Protein AF-A0A535E8I9-F1 (afdb_monomer)

Foldseek 3Di:
DPDPPDAVVQVVLVVVLVVQCQVCVLVVNLVSNVQQADPQAWEAQAQDIDTRHDSVSSSPPDPVVCCCPVVLFNHKAFPDWDWPDDDNFKTKIKTWIFTAHPVRDTFKIKIKIWIWGQDPNDIHGRYMYMYIDTPPDPAPPQVVVVVQQVVLVVQLQQCVLDPDLVSNQVAADPQAWEAEAPDIDTRRDSVCPPPPPDPVPPPQNQKHKDWADWDWRDTHNFKTKIWIWIWIAGNVGHTFDIWIKIWMWGHDPNDIHTRYIYTYPDDGDPDDDD

pLDDT: mean 87.93, std 16.26, range [26.16, 98.75]

Sequence (274 aa):
MTAWHGHEDAVSEAERLVRSRYAAWNRADSRGLRAALHLPHISLPGARLSIRESEPELLRSPDFRALASVEGWHRSGLDRLDVLQASPDKVHCVVAFGRHAADGKRYADGEAVYLVTLRDGRWGIQLNSVTLRPIGVGGPDDSHAVETASYVLRRWVGARDGDDPAAERRLVHFPFVELDGARLLVRRSGTALRRDASARAVACLGCRSALGPVRVRERSAHKVTLETEIARYAPGGALISCDPALVIVTHLQGRWGVQVYSSFLTSSFENGQR

Solvent-accessible surface area (backbone atoms only — not comparable to full-atom values): 14906 Å² total; per-residue (Å²): 134,85,77,83,80,89,34,66,68,41,51,52,51,42,53,51,35,54,53,45,32,47,56,16,56,54,65,70,32,57,66,49,34,54,67,28,40,35,77,57,26,38,39,24,72,54,52,64,75,44,79,24,74,44,69,78,56,43,63,66,54,78,54,63,66,57,39,30,74,73,72,41,49,55,40,63,46,82,74,42,78,45,78,79,47,72,40,92,36,31,32,38,33,42,34,37,31,36,36,18,30,83,89,63,51,73,48,28,43,33,32,32,40,37,36,25,25,45,51,98,94,40,72,20,38,36,33,40,37,38,42,76,44,56,62,95,50,86,73,72,81,32,64,66,36,51,54,50,40,54,50,50,50,56,53,36,54,54,24,69,45,45,99,37,71,68,58,32,53,68,35,42,36,73,64,28,36,38,27,59,41,52,47,78,43,79,35,74,53,76,91,53,74,84,76,70,78,49,97,75,69,62,84,60,80,62,27,45,72,45,76,50,77,77,43,82,71,38,75,40,71,35,30,31,33,37,35,32,36,43,33,33,24,41,70,88,67,50,80,62,50,72,29,54,33,41,38,33,27,25,45,56,96,94,40,71,18,42,29,36,42,35,36,55,70,72,70,68,77,82,68,90,78,133

Radius of gyration: 19.03 Å; Cα contacts (8 Å, |Δi|>4): 553; chains: 1; bounding box: 47×42×55 Å

Secondary structure (DSSP, 8-state):
-----S-HHHHHHHHHHHHHHHHHHHTT-HHHHHHHEEEEEEEESSSS-EEE-SHHHHTT-S-HHHHHHHH---EEEEEEEEEEEE-SSEEEEEEEEEEE-TTS-EEEEEEEEEEEEEETTEEEEEEEEEEEEETTS-----HHHHHHHHHHHHHHHHHHHTT-HHHHHHTEEEEEEEEETTEEEEE-SGGGTTS-S-TTS---TT-EEEE---EEEEEETTEEEEEEEEEEE-TTS-EEEEEEEEEEEEEETTEEEEEEEEE----S------

Mean predicted aligned error: 6.11 Å

Structure (mmCIF, N/CA/C/O backbone):
data_AF-A0A535E8I9-F1
#
_entry.id   AF-A0A535E8I9-F1
#
loop_
_atom_site.group_PDB
_atom_site.id
_atom_site.type_symbol
_atom_site.label_atom_id
_atom_site.label_alt_id
_atom_site.label_comp_id
_atom_site.label_asym_id
_atom_site.label_entity_id
_atom_site.label_seq_id
_atom_site.pdbx_PDB_ins_code
_atom_site.Cartn_x
_atom_site.Cartn_y
_atom_site.Cartn_z
_atom_site.occupancy
_atom_site.B_iso_or_equiv
_atom_site.auth_seq_id
_atom_site.auth_comp_id
_atom_site.auth_asym_id
_atom_site.auth_atom_id
_atom_site.pdbx_PDB_model_num
ATOM 1 N N . MET A 1 1 ? 7.153 -15.627 14.476 1.00 32.94 1 MET A N 1
ATOM 2 C CA . MET A 1 1 ? 6.387 -15.660 13.216 1.00 32.94 1 MET A CA 1
ATOM 3 C C . MET A 1 1 ? 5.093 -16.377 13.521 1.00 32.94 1 MET A C 1
ATOM 5 O O . MET A 1 1 ? 5.103 -17.594 13.613 1.00 32.94 1 MET A O 1
ATOM 9 N N . THR A 1 2 ? 4.019 -15.648 13.788 1.00 36.34 2 THR A N 1
ATOM 10 C CA . THR A 1 2 ? 2.681 -16.236 13.860 1.00 36.34 2 THR A CA 1
ATOM 11 C C . THR A 1 2 ? 2.209 -16.385 12.420 1.00 36.34 2 THR A C 1
ATOM 13 O O . THR A 1 2 ? 1.851 -15.405 11.775 1.00 36.34 2 THR A O 1
ATOM 16 N N . ALA A 1 3 ? 2.343 -17.591 11.872 1.00 38.22 3 ALA A N 1
ATOM 17 C CA . ALA A 1 3 ? 1.717 -17.932 10.606 1.00 38.22 3 ALA A CA 1
ATOM 18 C C . ALA A 1 3 ? 0.202 -17.931 10.842 1.00 38.22 3 ALA A C 1
ATOM 20 O O . ALA A 1 3 ? -0.303 -18.683 11.679 1.00 38.22 3 ALA A O 1
ATOM 21 N N . TRP A 1 4 ? -0.501 -17.028 10.167 1.00 53.12 4 TRP A N 1
ATOM 22 C CA . TRP A 1 4 ? -1.956 -16.975 10.139 1.00 53.12 4 TRP A CA 1
ATOM 23 C C . TRP A 1 4 ? -2.443 -18.202 9.357 1.00 53.12 4 TRP A C 1
ATOM 25 O O . TRP A 1 4 ? -2.478 -18.191 8.130 1.00 53.12 4 TRP A O 1
ATOM 35 N N . HIS A 1 5 ? -2.706 -19.301 10.063 1.00 51.78 5 HIS A N 1
ATOM 36 C CA . HIS A 1 5 ? -3.266 -20.516 9.474 1.00 51.78 5 HIS A CA 1
ATOM 37 C C . HIS A 1 5 ? -4.759 -20.282 9.191 1.00 51.78 5 HIS A C 1
ATOM 39 O O . HIS A 1 5 ? -5.439 -19.672 10.012 1.00 51.78 5 HIS A O 1
ATOM 45 N N . GLY A 1 6 ? -5.267 -20.763 8.049 1.00 69.31 6 GLY A N 1
ATOM 46 C CA . GLY A 1 6 ? -6.711 -20.775 7.753 1.00 69.31 6 GLY A CA 1
ATOM 47 C C . GLY A 1 6 ? -7.180 -20.010 6.508 1.00 69.31 6 GLY A C 1
ATOM 48 O O . GLY A 1 6 ? -8.381 -19.978 6.249 1.00 69.31 6 GLY A O 1
ATOM 49 N N . HIS A 1 7 ? -6.278 -19.413 5.716 1.00 88.50 7 HIS A N 1
ATOM 50 C CA . HIS A 1 7 ? -6.638 -18.625 4.520 1.00 88.50 7 HIS A CA 1
ATOM 51 C C . HIS A 1 7 ? -5.787 -18.964 3.281 1.00 88.50 7 HIS A C 1
ATOM 53 O O . HIS A 1 7 ? -5.405 -18.081 2.513 1.00 88.50 7 HIS A O 1
ATOM 59 N N . GLU A 1 8 ? -5.473 -20.244 3.087 1.00 92.69 8 GLU A N 1
ATOM 60 C CA . GLU A 1 8 ? -4.582 -20.743 2.024 1.00 92.69 8 GLU A CA 1
ATOM 61 C C . GLU A 1 8 ? -5.065 -20.379 0.611 1.00 92.69 8 GLU A C 1
ATOM 63 O O . GLU A 1 8 ? -4.255 -19.992 -0.234 1.00 92.69 8 GLU A O 1
ATOM 68 N N . ASP A 1 9 ? -6.378 -20.399 0.372 1.00 94.25 9 ASP A N 1
ATOM 69 C CA . ASP A 1 9 ? -6.970 -19.991 -0.908 1.00 94.25 9 ASP A CA 1
ATOM 70 C C . ASP A 1 9 ? -6.760 -18.497 -1.184 1.00 94.25 9 ASP A C 1
ATOM 72 O O . ASP A 1 9 ? -6.343 -18.108 -2.277 1.00 94.25 9 ASP A O 1
ATOM 76 N N . ALA A 1 10 ? -6.994 -17.645 -0.179 1.00 95.81 10 ALA A N 1
ATOM 77 C CA . ALA A 1 10 ? -6.794 -16.202 -0.295 1.00 95.81 10 ALA A CA 1
ATOM 78 C C . ALA A 1 10 ? -5.316 -15.869 -0.548 1.00 95.81 10 ALA A C 1
ATOM 80 O O . ALA A 1 10 ? -4.996 -15.054 -1.416 1.00 95.81 10 ALA A O 1
ATOM 81 N N . VAL A 1 11 ? -4.413 -16.535 0.178 1.00 97.19 11 VAL A N 1
ATOM 82 C CA . VAL A 1 11 ? -2.959 -16.429 -0.010 1.00 97.19 11 VAL A CA 1
ATOM 83 C C . VAL A 1 11 ? -2.570 -16.832 -1.432 1.00 97.19 11 VAL A C 1
ATOM 85 O O . VAL A 1 11 ? -1.905 -16.058 -2.122 1.00 97.19 11 VAL A O 1
ATOM 88 N N . SER A 1 12 ? -3.040 -17.988 -1.900 1.00 97.81 12 SER A N 1
ATOM 89 C CA . SER A 1 12 ? -2.748 -18.500 -3.242 1.00 97.81 12 SER A CA 1
ATOM 90 C C . SER A 1 12 ? -3.233 -17.545 -4.335 1.00 97.81 12 SER A C 1
ATOM 92 O O . SER A 1 12 ? -2.498 -17.249 -5.281 1.00 97.81 12 SER A O 1
ATOM 94 N N . GLU A 1 13 ? -4.439 -16.990 -4.189 1.00 98.12 13 GLU A N 1
ATOM 95 C CA . GLU A 1 13 ? -4.985 -16.005 -5.124 1.00 98.12 13 GLU A CA 1
ATOM 96 C C . GLU A 1 13 ? -4.182 -14.701 -5.135 1.00 98.12 13 GLU A C 1
ATOM 98 O O . GLU A 1 13 ? -3.871 -14.164 -6.205 1.00 98.12 13 GLU A O 1
ATOM 103 N N . ALA A 1 14 ? -3.790 -14.204 -3.962 1.00 98.50 14 ALA A N 1
ATOM 104 C CA . ALA A 1 14 ? -2.960 -13.014 -3.851 1.00 98.50 14 ALA A CA 1
ATOM 105 C C . ALA A 1 14 ? -1.596 -13.211 -4.521 1.00 98.50 14 ALA A C 1
ATOM 107 O O . ALA A 1 14 ? -1.173 -12.375 -5.328 1.00 98.50 14 ALA A O 1
ATOM 108 N N . GLU A 1 15 ? -0.933 -14.339 -4.266 1.00 98.56 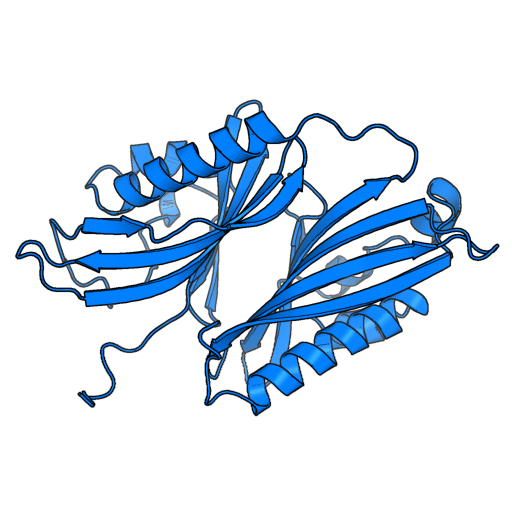15 GLU A N 1
ATOM 109 C CA . GLU A 1 15 ? 0.346 -14.648 -4.893 1.00 98.56 15 GLU A CA 1
ATOM 110 C C . GLU A 1 15 ? 0.230 -14.793 -6.410 1.00 98.56 15 GLU A C 1
ATOM 112 O O . GLU A 1 15 ? 1.034 -14.221 -7.159 1.00 98.56 15 GLU A O 1
ATOM 117 N N . ARG A 1 16 ? -0.801 -15.505 -6.883 1.00 98.56 16 ARG A N 1
ATOM 118 C CA . ARG A 1 16 ? -1.097 -15.662 -8.311 1.00 98.56 16 ARG A CA 1
ATOM 119 C C . ARG A 1 16 ? -1.278 -14.306 -8.985 1.00 98.56 16 ARG A C 1
ATOM 121 O O . ARG A 1 16 ? -0.720 -14.081 -10.063 1.00 98.56 16 ARG A O 1
ATOM 128 N N . LEU A 1 17 ? -2.021 -13.388 -8.367 1.00 98.75 17 LEU A N 1
ATOM 129 C CA . LEU A 1 17 ? -2.267 -12.047 -8.902 1.00 98.75 17 LEU A CA 1
ATOM 130 C C . LEU A 1 17 ? -1.004 -11.184 -8.926 1.00 98.75 17 LEU A C 1
ATOM 132 O O . LEU A 1 17 ? -0.746 -10.522 -9.936 1.00 98.75 17 LEU A O 1
ATOM 136 N N . VAL A 1 18 ? -0.182 -11.220 -7.872 1.00 98.69 18 VAL A N 1
ATO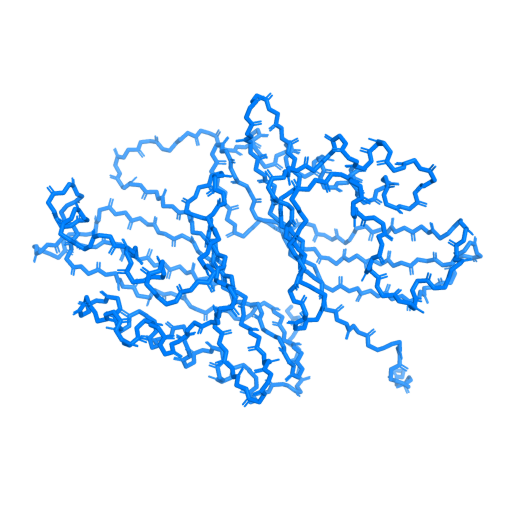M 137 C CA . VAL A 1 18 ? 1.102 -10.501 -7.854 1.00 98.69 18 VAL A CA 1
ATOM 138 C C . VAL A 1 18 ? 2.026 -11.034 -8.951 1.00 98.69 18 VAL A C 1
ATOM 140 O O . VAL A 1 18 ? 2.543 -10.249 -9.748 1.00 98.69 18 VAL A O 1
ATOM 143 N N . ARG A 1 19 ? 2.184 -12.356 -9.079 1.00 98.62 19 ARG A N 1
ATOM 144 C CA . ARG A 1 19 ? 3.005 -12.965 -10.143 1.00 98.62 19 ARG A CA 1
ATOM 145 C C . ARG A 1 19 ? 2.471 -12.629 -11.538 1.00 98.62 19 ARG A C 1
ATOM 147 O O . ARG A 1 19 ? 3.248 -12.248 -12.415 1.00 98.62 19 ARG A O 1
ATOM 154 N N . SER A 1 20 ? 1.151 -12.685 -11.729 1.00 98.25 20 SER A N 1
ATOM 155 C CA . SER A 1 20 ? 0.492 -12.322 -12.993 1.00 98.25 20 SER A CA 1
ATOM 156 C C . SER A 1 20 ? 0.745 -10.862 -13.367 1.00 98.25 20 SER A C 1
ATOM 158 O O . SER A 1 20 ? 1.042 -10.568 -14.525 1.00 98.25 20 SER A O 1
ATOM 160 N N . ARG A 1 21 ? 0.711 -9.949 -12.387 1.00 97.56 21 ARG A N 1
ATOM 161 C CA . ARG A 1 21 ? 1.049 -8.537 -12.592 1.00 97.56 21 ARG A CA 1
ATOM 162 C C . ARG A 1 21 ? 2.486 -8.366 -13.082 1.00 97.56 21 ARG A C 1
ATOM 164 O O . ARG A 1 21 ? 2.690 -7.623 -14.035 1.00 97.56 21 ARG A O 1
ATOM 171 N N . TYR A 1 22 ? 3.470 -9.031 -12.471 1.00 98.00 22 TYR A N 1
ATOM 172 C CA . TYR A 1 22 ? 4.873 -8.944 -12.913 1.00 98.00 22 TYR A CA 1
ATOM 173 C C . TYR A 1 22 ? 5.070 -9.527 -14.317 1.00 98.00 22 TYR A C 1
ATOM 175 O O . TYR A 1 22 ? 5.771 -8.935 -15.139 1.00 98.00 22 TYR A O 1
ATOM 183 N N . ALA A 1 23 ? 4.413 -10.649 -14.620 1.00 98.25 23 ALA A N 1
ATOM 184 C CA . ALA A 1 23 ? 4.453 -11.249 -15.948 1.00 98.25 23 ALA A CA 1
ATOM 185 C C . ALA A 1 23 ? 3.856 -10.314 -17.016 1.00 98.25 23 ALA A C 1
ATOM 187 O O . ALA A 1 23 ? 4.464 -10.123 -18.067 1.00 98.25 23 ALA A O 1
ATOM 188 N N . ALA A 1 24 ? 2.703 -9.696 -16.739 1.00 97.38 24 ALA A N 1
ATOM 189 C CA . ALA A 1 24 ? 2.079 -8.727 -17.637 1.00 97.38 24 ALA A CA 1
ATOM 190 C C . ALA A 1 24 ? 2.916 -7.444 -17.778 1.00 97.38 24 ALA A C 1
ATOM 192 O O . ALA A 1 24 ? 3.131 -6.968 -18.890 1.00 97.38 24 ALA A O 1
ATOM 193 N N . TRP A 1 25 ? 3.460 -6.929 -16.670 1.00 96.50 25 TRP A N 1
ATOM 194 C CA . TRP A 1 25 ? 4.349 -5.766 -16.661 1.00 96.50 25 TRP A CA 1
ATOM 195 C C . TRP A 1 25 ? 5.555 -5.966 -17.584 1.00 96.50 25 TRP A C 1
ATOM 197 O O . TRP A 1 25 ? 5.834 -5.121 -18.425 1.00 96.50 25 TRP A O 1
ATOM 207 N N . ASN A 1 26 ? 6.239 -7.107 -17.479 1.00 97.56 26 ASN A N 1
ATOM 208 C CA . ASN A 1 26 ? 7.421 -7.399 -18.296 1.00 97.56 26 ASN A CA 1
ATOM 209 C C . ASN A 1 26 ? 7.111 -7.607 -19.785 1.00 97.56 26 ASN A C 1
ATOM 211 O O . ASN A 1 26 ? 8.019 -7.525 -20.603 1.00 97.56 26 ASN A O 1
ATOM 215 N N . ARG A 1 27 ? 5.848 -7.856 -20.146 1.00 96.88 27 ARG A N 1
ATOM 216 C CA . ARG A 1 27 ? 5.393 -7.931 -21.543 1.00 96.88 27 ARG A CA 1
ATOM 217 C C . ARG A 1 27 ? 4.795 -6.621 -22.061 1.00 96.88 27 ARG A C 1
ATOM 219 O O . ARG A 1 27 ? 4.294 -6.608 -23.179 1.00 96.88 27 ARG A O 1
ATOM 226 N N . ALA A 1 28 ? 4.787 -5.556 -21.253 1.00 94.12 28 ALA A N 1
ATOM 227 C CA . ALA A 1 28 ? 4.014 -4.342 -21.521 1.00 94.12 28 ALA A CA 1
ATOM 228 C C . ALA A 1 28 ? 2.528 -4.638 -21.848 1.00 94.12 28 ALA A C 1
ATOM 230 O O . ALA A 1 28 ? 1.894 -3.968 -22.661 1.00 94.12 28 ALA A O 1
ATOM 231 N N . ASP A 1 29 ? 1.967 -5.671 -21.210 1.00 94.94 29 ASP A N 1
ATOM 232 C CA . ASP A 1 29 ? 0.627 -6.197 -21.473 1.00 94.94 29 ASP A CA 1
ATOM 233 C C . ASP A 1 29 ? -0.418 -5.479 -20.609 1.00 94.94 29 ASP A C 1
ATOM 235 O O . ASP A 1 29 ? -0.747 -5.883 -19.489 1.00 94.94 29 ASP A O 1
ATOM 239 N N . SER A 1 30 ? -0.954 -4.390 -21.154 1.00 91.69 30 SER A N 1
ATOM 240 C CA . SER A 1 30 ? -1.995 -3.566 -20.534 1.00 91.69 30 SER A CA 1
ATOM 241 C C . SER A 1 30 ? -3.252 -4.356 -20.148 1.00 91.69 30 SER A C 1
ATOM 243 O O . SER A 1 30 ? -3.840 -4.104 -19.093 1.00 91.69 30 SER A O 1
ATOM 245 N N . ARG A 1 31 ? -3.657 -5.346 -20.955 1.00 91.94 31 ARG A N 1
ATOM 246 C CA . ARG A 1 31 ? -4.848 -6.165 -20.680 1.00 91.94 31 ARG A CA 1
ATOM 247 C C . ARG A 1 31 ? -4.585 -7.146 -19.539 1.00 91.94 31 ARG A C 1
ATOM 249 O O . ARG A 1 31 ? -5.421 -7.282 -18.646 1.00 91.94 31 ARG A O 1
ATOM 256 N N . GLY A 1 32 ? -3.415 -7.780 -19.535 1.00 95.19 32 GLY A N 1
ATOM 257 C CA . GLY A 1 32 ? -2.958 -8.637 -18.443 1.00 95.19 32 GLY A CA 1
ATOM 258 C C . GLY A 1 32 ? -2.827 -7.873 -17.126 1.00 95.19 32 GLY A C 1
ATOM 259 O O . GLY A 1 32 ? -3.268 -8.363 -16.086 1.00 95.19 32 GLY A O 1
ATOM 260 N N . LEU A 1 33 ? -2.314 -6.635 -17.169 1.00 95.06 33 LEU A N 1
ATOM 261 C CA . LEU A 1 33 ? -2.321 -5.748 -16.007 1.00 95.06 33 LEU A CA 1
ATOM 262 C C . LEU A 1 33 ? -3.754 -5.502 -15.541 1.00 95.06 33 LEU A C 1
ATOM 264 O O . LEU A 1 33 ? -4.069 -5.812 -14.401 1.00 95.06 33 LEU A O 1
ATOM 268 N N . ARG A 1 34 ? -4.650 -5.031 -16.414 1.00 95.06 34 ARG A N 1
ATOM 269 C CA . ARG A 1 34 ? -6.057 -4.771 -16.071 1.00 95.06 34 ARG A CA 1
ATOM 270 C C . ARG A 1 34 ? -6.757 -5.968 -15.417 1.00 95.06 34 ARG A C 1
ATOM 272 O O . ARG A 1 34 ? -7.524 -5.762 -14.473 1.00 95.06 34 ARG A O 1
ATOM 279 N N . ALA A 1 35 ? -6.498 -7.187 -15.888 1.00 95.94 35 ALA A N 1
ATOM 280 C CA . ALA A 1 35 ? -7.084 -8.410 -15.338 1.00 95.94 35 ALA A CA 1
ATOM 281 C C . ALA A 1 35 ? -6.670 -8.665 -13.877 1.00 95.94 35 ALA A C 1
ATOM 283 O O . ALA A 1 35 ? -7.474 -9.162 -13.088 1.00 95.94 35 ALA A O 1
ATOM 284 N N . ALA A 1 36 ? -5.452 -8.271 -13.494 1.00 97.25 36 ALA A N 1
ATOM 285 C CA . ALA A 1 36 ? -4.933 -8.459 -12.142 1.00 97.25 36 ALA A CA 1
ATOM 286 C C . ALA A 1 36 ? -5.408 -7.396 -11.128 1.00 97.25 36 ALA A C 1
ATOM 288 O O . ALA A 1 36 ? -5.200 -7.569 -9.927 1.00 97.25 36 ALA A O 1
ATOM 289 N N . LEU A 1 37 ? -6.010 -6.283 -11.573 1.00 97.38 37 LEU A N 1
ATOM 290 C CA . LEU A 1 37 ? -6.304 -5.117 -10.721 1.00 97.38 37 LEU A CA 1
ATOM 291 C C . LEU A 1 37 ? -7.808 -4.922 -10.493 1.00 97.38 37 LEU A C 1
ATOM 293 O O . LEU A 1 37 ? -8.641 -5.288 -11.330 1.00 97.38 37 LEU A O 1
ATOM 297 N N . HIS A 1 38 ? -8.161 -4.314 -9.360 1.00 97.56 38 HIS A N 1
ATOM 298 C CA . HIS A 1 38 ? -9.497 -3.758 -9.108 1.00 97.56 38 HIS A CA 1
ATOM 299 C C . HIS A 1 38 ? -9.591 -2.303 -9.548 1.00 97.56 38 HIS A C 1
ATOM 301 O O . HIS A 1 38 ? -8.605 -1.576 -9.480 1.00 97.56 38 HIS A O 1
ATOM 307 N N . LEU A 1 39 ? -10.794 -1.885 -9.950 1.00 95.88 39 LEU A N 1
ATOM 308 C CA . LEU A 1 39 ? -11.157 -0.475 -10.080 1.00 95.88 39 LEU A CA 1
ATOM 309 C C . LEU A 1 39 ? -12.079 -0.059 -8.907 1.00 95.88 39 LEU A C 1
ATOM 311 O O . LEU A 1 39 ? -12.871 -0.883 -8.431 1.00 95.88 39 LEU A O 1
ATOM 315 N N . PRO A 1 40 ? -11.978 1.190 -8.420 1.00 96.25 40 PRO A N 1
ATOM 316 C CA . PRO A 1 40 ? -10.897 2.129 -8.722 1.00 96.25 40 PRO A CA 1
ATOM 317 C C . PRO A 1 40 ? -9.557 1.622 -8.169 1.00 96.25 40 PRO A C 1
ATOM 319 O O . PRO A 1 40 ? -9.523 1.061 -7.080 1.00 96.25 40 PRO A O 1
ATOM 322 N N . HIS A 1 41 ? -8.457 1.772 -8.911 1.00 97.56 41 HIS A N 1
ATOM 323 C CA . HIS A 1 41 ? -7.137 1.273 -8.507 1.00 97.56 41 HIS A CA 1
ATOM 324 C C . HIS A 1 41 ? -6.310 2.379 -7.848 1.00 97.56 41 HIS A C 1
ATOM 326 O O . HIS A 1 41 ? -6.141 3.456 -8.429 1.00 97.56 41 HIS A O 1
ATOM 332 N N . ILE A 1 42 ? -5.737 2.097 -6.677 1.00 97.81 42 ILE A N 1
ATOM 333 C CA . ILE A 1 42 ? -4.901 3.047 -5.934 1.00 97.81 42 ILE A CA 1
ATOM 334 C C . ILE A 1 42 ? -3.425 2.711 -6.138 1.00 97.81 42 ILE A C 1
ATOM 336 O O . ILE A 1 42 ? -3.008 1.574 -5.921 1.00 97.81 42 ILE A O 1
ATOM 340 N N . SER A 1 43 ? -2.608 3.699 -6.502 1.00 96.44 43 SER A N 1
ATOM 341 C CA . SER A 1 43 ? -1.154 3.515 -6.550 1.00 96.44 43 SER A CA 1
ATOM 342 C C . SER A 1 43 ? -0.365 4.663 -5.933 1.00 96.44 43 SER A C 1
ATOM 344 O O . SER A 1 43 ? -0.648 5.825 -6.226 1.00 96.44 43 SER A O 1
ATOM 346 N N . LEU A 1 44 ? 0.664 4.327 -5.148 1.00 96.00 44 LEU A N 1
ATOM 347 C CA . LEU A 1 44 ? 1.632 5.256 -4.550 1.00 96.00 44 LEU A CA 1
ATOM 348 C C . LEU A 1 44 ? 3.075 4.893 -4.963 1.00 96.00 44 LEU A C 1
ATOM 350 O O . LEU A 1 44 ? 3.788 4.239 -4.195 1.00 96.00 44 LEU A O 1
ATOM 354 N N . PRO A 1 45 ? 3.550 5.321 -6.149 1.00 90.38 45 PRO A N 1
ATOM 355 C CA . PRO A 1 45 ? 4.958 5.165 -6.545 1.00 90.38 45 PRO A CA 1
ATOM 356 C C . PRO A 1 45 ? 5.919 6.098 -5.774 1.00 90.38 45 PRO A C 1
ATOM 358 O O . PRO A 1 45 ? 7.132 5.979 -5.891 1.00 90.38 45 PRO A O 1
ATOM 361 N N . GLY A 1 46 ? 5.374 7.035 -4.995 1.00 89.62 46 GLY A N 1
ATOM 362 C CA . GLY A 1 46 ? 6.071 7.987 -4.132 1.00 89.62 46 GLY A CA 1
ATOM 363 C C . GLY A 1 46 ? 5.059 8.613 -3.170 1.00 89.62 46 GLY A C 1
ATOM 364 O O . GLY A 1 46 ? 4.057 7.979 -2.843 1.00 89.62 46 GLY A O 1
ATOM 365 N N . ALA A 1 47 ? 5.257 9.867 -2.755 1.00 90.88 47 ALA A N 1
ATOM 366 C CA . ALA A 1 47 ? 4.330 10.537 -1.831 1.00 90.88 47 ALA A CA 1
ATOM 367 C C . ALA A 1 47 ? 2.964 10.883 -2.454 1.00 90.88 47 ALA A C 1
ATOM 369 O O . ALA A 1 47 ? 1.983 11.050 -1.737 1.00 90.88 47 ALA A O 1
ATOM 370 N N . ARG A 1 48 ? 2.880 11.037 -3.784 1.00 93.69 48 ARG A N 1
ATOM 371 C CA . ARG A 1 48 ? 1.630 11.406 -4.465 1.00 93.69 48 ARG A CA 1
ATOM 372 C C . ARG A 1 48 ? 0.820 10.165 -4.825 1.00 93.69 48 ARG A C 1
ATOM 374 O O . ARG A 1 48 ? 1.227 9.357 -5.657 1.00 93.69 48 ARG A O 1
ATOM 381 N N . LEU A 1 49 ? -0.356 10.067 -4.220 1.00 94.12 49 LEU A N 1
ATOM 382 C CA . LEU A 1 49 ? -1.351 9.044 -4.503 1.00 94.12 49 LEU A CA 1
ATOM 383 C C . LEU A 1 49 ? -2.034 9.305 -5.852 1.00 94.12 49 LEU A C 1
ATOM 385 O O . LEU A 1 49 ? -2.459 10.424 -6.134 1.00 94.12 49 LEU A O 1
ATOM 389 N N . SER A 1 50 ? -2.150 8.260 -6.672 1.00 95.19 50 SER A N 1
ATOM 390 C CA . SER A 1 50 ? -2.932 8.256 -7.915 1.00 95.19 50 SER A CA 1
ATOM 391 C C . SER A 1 50 ? -4.122 7.308 -7.789 1.00 95.19 50 SER A C 1
ATOM 393 O O . SER A 1 50 ? -3.960 6.181 -7.318 1.00 95.19 50 SER A O 1
ATOM 395 N N . ILE A 1 51 ? -5.300 7.765 -8.218 1.00 96.38 51 ILE A N 1
ATOM 396 C CA . ILE A 1 51 ? -6.544 6.986 -8.253 1.00 96.38 51 ILE A CA 1
ATOM 397 C C . ILE A 1 51 ? -6.946 6.843 -9.710 1.00 96.38 51 ILE A C 1
ATOM 399 O O . ILE A 1 51 ? -7.058 7.850 -10.403 1.00 96.38 51 ILE A O 1
ATOM 403 N N . ARG A 1 52 ? -7.119 5.604 -10.165 1.00 96.31 52 ARG A N 1
ATOM 404 C CA . ARG A 1 52 ? -7.569 5.293 -11.524 1.00 96.31 52 ARG A CA 1
ATOM 405 C C . ARG A 1 52 ? -8.961 4.703 -11.417 1.00 96.31 52 ARG A C 1
ATOM 407 O O . ARG A 1 52 ? -9.108 3.569 -10.973 1.00 96.31 52 ARG A O 1
ATOM 414 N N . GLU A 1 53 ? -9.957 5.511 -11.745 1.00 95.69 53 GLU A N 1
ATOM 415 C CA . GLU A 1 53 ? -11.384 5.225 -11.568 1.00 95.69 53 GLU A CA 1
ATOM 416 C C . GLU A 1 53 ? -11.919 4.314 -12.674 1.00 95.69 53 GLU A C 1
ATOM 418 O O . GLU A 1 53 ? -12.836 3.525 -12.459 1.00 95.69 53 GLU A O 1
ATOM 423 N N . SER A 1 54 ? -11.314 4.388 -13.860 1.00 95.62 54 SER A N 1
ATOM 424 C CA . SER A 1 54 ? -11.756 3.653 -15.041 1.00 95.62 54 SER A CA 1
ATOM 425 C C . SER A 1 54 ? -10.616 2.911 -15.729 1.00 95.62 54 SER A C 1
ATOM 427 O O . SER A 1 54 ? -9.431 3.171 -15.511 1.00 95.62 54 SER A O 1
ATOM 429 N N . GLU A 1 55 ? -10.979 1.975 -16.599 1.00 93.69 55 GLU A N 1
ATOM 430 C CA . GLU A 1 55 ? -10.014 1.224 -17.395 1.00 93.69 55 GLU A CA 1
ATOM 431 C C . GLU A 1 55 ? -9.172 2.126 -18.314 1.00 93.69 55 GLU A C 1
ATOM 433 O O . GLU A 1 55 ? -7.949 2.015 -18.251 1.00 93.69 55 GLU A O 1
ATOM 438 N N . PRO A 1 56 ? -9.735 3.101 -19.058 1.00 93.12 56 PRO A N 1
ATOM 439 C CA . PRO A 1 56 ? -8.921 4.052 -19.814 1.00 93.12 56 PRO A CA 1
ATOM 440 C C . PRO A 1 56 ? -7.901 4.818 -18.964 1.00 93.12 56 PRO A C 1
ATOM 442 O O . PRO A 1 56 ? -6.819 5.131 -19.449 1.00 93.12 56 PRO A O 1
ATOM 445 N N . GLU A 1 57 ? -8.211 5.134 -17.702 1.00 93.06 57 GLU A N 1
ATOM 446 C CA . GLU A 1 57 ? -7.246 5.759 -16.787 1.00 93.06 57 GLU A CA 1
ATOM 447 C C . GLU A 1 57 ? -6.165 4.780 -16.336 1.00 93.06 57 GLU A C 1
ATOM 449 O O . GLU A 1 57 ? -4.991 5.149 -16.263 1.00 93.06 57 GLU A O 1
ATOM 454 N N . LEU A 1 58 ? -6.557 3.535 -16.051 1.00 90.25 58 LEU A N 1
ATOM 455 C CA . LEU A 1 58 ? -5.654 2.452 -15.681 1.00 90.25 58 LEU A CA 1
ATOM 456 C C . LEU A 1 58 ? -4.595 2.214 -16.753 1.00 90.25 58 LEU A C 1
ATOM 458 O O . LEU A 1 58 ? -3.412 2.150 -16.439 1.00 90.25 58 LEU A O 1
ATOM 462 N N . LEU A 1 59 ? -5.022 2.129 -18.012 1.00 87.81 59 LEU A N 1
ATOM 463 C CA . LEU A 1 59 ? -4.167 1.746 -19.132 1.00 87.81 59 LEU A CA 1
ATOM 464 C C . LEU A 1 59 ? -3.207 2.852 -19.598 1.00 87.81 59 LEU A C 1
ATOM 466 O O . LEU A 1 59 ? -2.297 2.569 -20.371 1.00 87.81 59 LEU A O 1
ATOM 470 N N . ARG A 1 60 ? -3.357 4.094 -19.115 1.00 85.75 60 ARG A N 1
ATOM 471 C CA . ARG A 1 60 ? -2.400 5.187 -19.386 1.00 85.75 60 ARG A CA 1
ATOM 472 C C . ARG A 1 60 ? -1.104 5.084 -18.580 1.00 85.75 60 ARG A C 1
ATOM 474 O O . ARG A 1 60 ? -0.202 5.889 -18.787 1.00 85.75 60 ARG A O 1
ATOM 481 N N . SER A 1 61 ? -1.015 4.169 -17.615 1.00 82.38 61 SER A N 1
ATOM 482 C CA . SER A 1 61 ? 0.133 4.070 -16.717 1.00 82.38 61 SER A CA 1
ATOM 483 C C . SER A 1 61 ? 0.423 2.609 -16.345 1.00 82.38 61 SER A C 1
ATOM 485 O O . SER A 1 61 ? -0.489 1.900 -15.921 1.00 82.38 61 SER A O 1
ATOM 487 N N . PRO A 1 62 ? 1.686 2.160 -16.418 1.00 85.38 62 PRO A N 1
ATOM 488 C CA . PRO A 1 62 ? 2.883 2.948 -16.719 1.00 85.38 62 PRO A CA 1
ATOM 489 C C . PRO A 1 62 ? 3.042 3.259 -18.217 1.00 85.38 62 PRO A C 1
ATOM 491 O O . PRO A 1 62 ? 2.549 2.528 -19.070 1.00 85.38 62 PRO A O 1
ATOM 494 N N . ASP A 1 63 ? 3.792 4.313 -18.532 1.00 89.94 63 ASP A N 1
ATOM 495 C CA . ASP A 1 63 ? 4.330 4.506 -19.878 1.00 89.94 63 ASP A CA 1
ATOM 496 C C . ASP A 1 63 ? 5.601 3.653 -20.020 1.00 89.94 63 ASP A C 1
ATOM 498 O O . ASP A 1 63 ? 6.689 4.039 -19.587 1.00 89.94 63 ASP A O 1
ATOM 502 N N . PHE A 1 64 ? 5.450 2.452 -20.583 1.00 92.44 64 PHE A N 1
ATOM 503 C CA . PHE A 1 64 ? 6.564 1.522 -20.789 1.00 92.44 64 PHE A CA 1
ATOM 504 C C . PHE A 1 64 ? 7.627 2.063 -21.745 1.00 92.44 64 PHE A C 1
ATOM 506 O O . PHE A 1 64 ? 8.802 1.729 -21.593 1.00 92.44 64 PHE A O 1
ATOM 513 N N . ARG A 1 65 ? 7.245 2.924 -22.697 1.00 92.00 65 ARG A N 1
ATOM 514 C CA . ARG A 1 65 ? 8.200 3.554 -23.610 1.00 92.00 65 ARG A CA 1
ATOM 515 C C . ARG A 1 65 ? 9.068 4.545 -22.849 1.00 92.00 65 ARG A C 1
ATOM 517 O O . ARG A 1 65 ? 10.284 4.492 -22.993 1.00 92.00 65 ARG A O 1
ATOM 524 N N . ALA A 1 66 ? 8.461 5.384 -22.009 1.00 92.25 66 ALA A N 1
ATOM 525 C CA . ALA A 1 66 ? 9.199 6.303 -21.150 1.00 92.25 66 ALA A CA 1
ATOM 526 C C . ALA A 1 66 ? 10.087 5.557 -20.144 1.00 92.25 66 ALA A C 1
ATOM 528 O O . ALA A 1 66 ? 11.242 5.933 -19.967 1.00 92.25 66 ALA A O 1
ATOM 529 N N . LEU A 1 67 ? 9.599 4.470 -19.531 1.00 92.44 67 LEU A N 1
ATOM 530 C CA . LEU A 1 67 ? 10.420 3.626 -18.653 1.00 92.44 67 LEU A CA 1
ATOM 531 C C . LEU A 1 67 ? 11.664 3.099 -19.380 1.00 92.44 67 LEU A C 1
ATOM 533 O O . LEU A 1 67 ? 12.772 3.198 -18.853 1.00 92.44 67 LEU A O 1
ATOM 537 N N . ALA A 1 68 ? 11.493 2.572 -20.594 1.00 93.69 68 ALA A N 1
ATOM 538 C CA . ALA A 1 68 ? 12.602 2.060 -21.388 1.00 93.69 68 ALA A CA 1
ATOM 539 C C . ALA A 1 68 ? 13.576 3.171 -21.808 1.00 93.69 68 ALA A C 1
ATOM 541 O O . ALA A 1 68 ? 14.784 3.009 -21.659 1.00 93.69 68 ALA A O 1
ATOM 542 N N . SER A 1 69 ? 13.079 4.314 -22.294 1.00 93.94 69 SER A N 1
ATOM 543 C CA . SER A 1 69 ? 13.938 5.377 -22.832 1.00 93.94 69 SER A CA 1
ATOM 544 C C . SER A 1 69 ? 14.605 6.249 -21.768 1.00 93.94 69 SER A C 1
ATOM 546 O O . SER A 1 69 ? 15.678 6.783 -22.023 1.00 93.94 69 SER A O 1
ATOM 548 N N . VAL A 1 70 ? 13.969 6.443 -20.607 1.00 90.75 70 VAL A N 1
ATOM 549 C CA . VAL A 1 70 ? 14.471 7.330 -19.541 1.00 90.75 70 VAL A CA 1
ATOM 550 C C . VAL A 1 70 ? 15.289 6.558 -18.514 1.00 90.75 70 VAL A C 1
ATOM 552 O O . VAL A 1 70 ? 16.342 7.027 -18.098 1.00 90.75 70 VAL A O 1
ATOM 555 N N . GLU A 1 71 ? 14.819 5.382 -18.096 1.00 90.00 71 GLU A N 1
ATOM 556 C CA . GLU A 1 71 ? 15.496 4.599 -17.058 1.00 90.00 71 GLU A CA 1
ATOM 557 C C . GLU A 1 71 ? 16.357 3.458 -17.614 1.00 90.00 71 GLU A C 1
ATOM 559 O O . GLU A 1 71 ? 17.076 2.812 -16.855 1.00 90.00 71 GLU A O 1
ATOM 564 N N . GLY A 1 72 ? 16.256 3.157 -18.912 1.00 93.88 72 GLY A N 1
ATOM 565 C CA 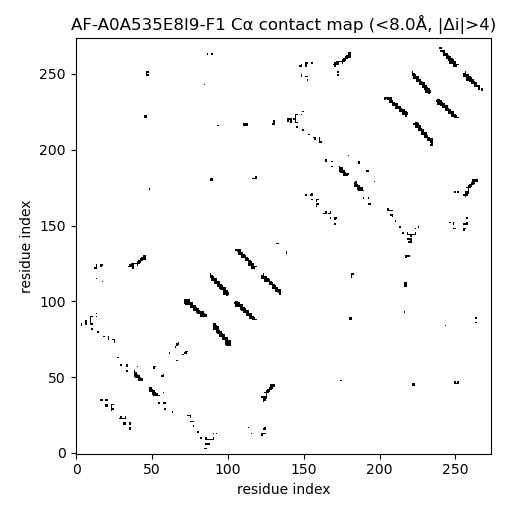. GLY A 1 72 ? 16.848 1.948 -19.482 1.00 93.88 72 GLY A CA 1
ATOM 566 C C . GLY A 1 72 ? 16.108 0.673 -19.074 1.00 93.88 72 GLY A C 1
ATOM 567 O O . GLY A 1 72 ? 16.691 -0.407 -19.128 1.00 93.88 72 GLY A O 1
ATOM 568 N N . TRP A 1 73 ? 14.846 0.770 -18.633 1.00 97.12 73 TRP A N 1
ATOM 569 C CA . TRP A 1 73 ? 14.071 -0.386 -18.183 1.00 97.12 73 TRP A CA 1
ATOM 570 C C . TRP A 1 73 ? 13.893 -1.425 -19.299 1.00 97.12 73 TRP A C 1
ATOM 572 O O . TRP A 1 73 ? 13.399 -1.107 -20.379 1.00 97.12 73 TRP A O 1
ATOM 582 N N . HIS A 1 74 ? 14.221 -2.685 -19.006 1.00 97.31 74 HIS A N 1
ATOM 583 C CA . HIS A 1 74 ? 13.916 -3.832 -19.867 1.00 97.31 74 HIS A CA 1
ATOM 584 C C . HIS A 1 74 ? 13.053 -4.878 -19.151 1.00 97.31 74 HIS A C 1
ATOM 586 O O . HIS A 1 74 ? 12.124 -5.430 -19.734 1.00 97.31 74 HIS A O 1
ATOM 592 N N . ARG A 1 75 ? 13.332 -5.157 -17.870 1.00 97.25 75 ARG A N 1
ATOM 593 C CA . ARG A 1 75 ? 12.522 -6.082 -17.061 1.00 97.25 75 ARG A CA 1
ATOM 594 C C . ARG A 1 75 ? 12.545 -5.751 -15.575 1.00 97.25 75 ARG A C 1
ATOM 596 O O . ARG A 1 75 ? 13.523 -5.219 -15.049 1.00 97.25 75 ARG A O 1
ATOM 603 N N . SER A 1 76 ? 11.491 -6.164 -14.884 1.00 97.75 76 SER A N 1
ATOM 604 C CA . SER A 1 76 ? 11.392 -6.185 -13.425 1.00 97.75 76 SER A CA 1
ATOM 605 C C . SER A 1 76 ? 11.400 -7.637 -12.931 1.00 97.75 76 SER A C 1
ATOM 607 O O . SER A 1 76 ? 10.506 -8.413 -13.271 1.00 97.75 76 SER A O 1
ATOM 609 N N . GLY A 1 77 ? 12.406 -8.026 -12.149 1.00 97.56 77 GLY A N 1
ATOM 610 C CA . GLY A 1 77 ? 12.501 -9.351 -11.527 1.00 97.56 77 GLY A CA 1
ATOM 611 C C . GLY A 1 77 ? 11.808 -9.365 -10.169 1.00 97.56 77 GLY A C 1
ATOM 612 O O . GLY A 1 77 ? 12.078 -8.487 -9.360 1.00 97.56 77 GLY A O 1
ATOM 613 N N . LEU A 1 78 ? 10.909 -10.324 -9.935 1.00 98.19 78 LEU A N 1
ATOM 614 C CA . LEU A 1 78 ? 10.290 -10.549 -8.628 1.00 98.19 78 LEU A CA 1
ATOM 615 C C . LEU A 1 78 ? 11.253 -11.375 -7.768 1.00 98.19 78 LEU A C 1
ATOM 617 O O . LEU A 1 78 ? 11.377 -12.577 -7.992 1.00 98.19 78 LEU A O 1
ATOM 621 N N . ASP A 1 79 ? 11.930 -10.735 -6.818 1.00 97.81 79 ASP A N 1
ATOM 622 C CA . ASP A 1 79 ? 12.977 -11.382 -6.018 1.00 97.81 79 ASP A CA 1
ATOM 623 C C . ASP A 1 79 ? 12.398 -12.062 -4.774 1.00 97.81 79 ASP A C 1
ATOM 625 O O . ASP A 1 79 ? 12.842 -13.136 -4.377 1.00 97.81 79 ASP A O 1
ATOM 629 N N . ARG A 1 80 ? 11.392 -11.435 -4.155 1.00 98.12 80 ARG A N 1
ATOM 630 C CA . ARG A 1 80 ? 10.693 -11.961 -2.979 1.00 98.12 80 ARG A CA 1
ATOM 631 C C . ARG A 1 80 ? 9.234 -11.540 -2.988 1.00 98.12 80 ARG A C 1
ATOM 633 O O . ARG A 1 80 ? 8.918 -10.414 -3.368 1.00 98.12 80 ARG A O 1
ATOM 640 N N . LEU A 1 81 ? 8.374 -12.432 -2.521 1.00 98.00 81 LEU A N 1
ATOM 641 C CA . LEU A 1 81 ? 6.956 -12.201 -2.294 1.00 98.00 81 LEU A CA 1
ATOM 642 C C . LEU A 1 81 ? 6.588 -12.879 -0.978 1.00 98.00 81 LEU A C 1
ATOM 644 O O . LEU A 1 81 ? 6.591 -14.101 -0.911 1.00 98.00 81 LEU A O 1
ATOM 648 N N . ASP A 1 82 ? 6.288 -12.070 0.033 1.00 96.75 82 ASP A N 1
ATOM 649 C CA . ASP A 1 82 ? 5.876 -12.530 1.355 1.00 96.75 82 ASP A CA 1
ATOM 650 C C . ASP A 1 82 ? 4.445 -12.058 1.633 1.00 96.75 82 ASP A C 1
ATOM 652 O O . ASP A 1 82 ? 4.103 -10.897 1.377 1.00 96.75 82 ASP A O 1
ATOM 656 N N . VAL A 1 83 ? 3.614 -12.923 2.211 1.00 95.88 83 VAL A N 1
ATOM 657 C CA . VAL A 1 83 ? 2.324 -12.519 2.783 1.00 95.88 83 VAL A CA 1
ATOM 658 C C . VAL A 1 83 ? 2.526 -12.079 4.231 1.00 95.88 83 VAL A C 1
ATOM 660 O O . VAL A 1 83 ? 3.076 -12.819 5.043 1.00 95.88 83 VAL A O 1
ATOM 663 N N . LEU A 1 84 ? 2.076 -10.865 4.556 1.00 91.56 84 LEU A N 1
ATOM 664 C CA . LEU A 1 84 ? 2.110 -10.332 5.919 1.00 91.56 84 LEU A CA 1
ATOM 665 C C . LEU A 1 84 ? 0.899 -10.778 6.737 1.00 91.56 84 LEU A C 1
ATOM 667 O O . LEU A 1 84 ? 1.038 -11.233 7.870 1.00 91.56 84 LEU A O 1
ATOM 671 N N . GLN A 1 85 ? -0.286 -10.613 6.154 1.00 91.38 85 GLN A N 1
ATOM 672 C CA . GLN A 1 85 ? -1.574 -10.916 6.765 1.00 91.38 85 GLN A CA 1
ATOM 673 C C . GLN A 1 85 ? -2.564 -11.359 5.695 1.00 91.38 85 GLN A C 1
ATOM 675 O O . GLN A 1 85 ? -2.526 -10.859 4.566 1.00 91.38 85 GLN A O 1
ATOM 680 N N . ALA A 1 86 ? -3.485 -12.234 6.082 1.00 93.38 86 ALA A N 1
ATOM 681 C CA . ALA A 1 86 ? -4.587 -12.683 5.250 1.00 93.38 86 ALA A CA 1
ATOM 682 C C . ALA A 1 86 ? -5.876 -12.772 6.079 1.00 93.38 86 ALA A C 1
ATOM 684 O O . ALA A 1 86 ? -5.834 -13.067 7.270 1.00 93.38 86 ALA A O 1
ATOM 685 N N . SER A 1 87 ? -7.000 -12.529 5.418 1.00 91.50 87 SER A N 1
ATOM 686 C CA . SER A 1 87 ? -8.371 -12.824 5.834 1.00 91.50 87 SER A CA 1
ATOM 687 C C . SER A 1 87 ? -9.085 -13.525 4.669 1.00 91.50 87 SER A C 1
ATOM 689 O O . SER A 1 87 ? -8.521 -13.601 3.570 1.00 91.50 87 SER A O 1
ATOM 691 N N . PRO A 1 88 ? -10.335 -13.994 4.838 1.00 92.25 88 PRO A N 1
ATOM 692 C CA . PRO A 1 88 ? -11.086 -14.614 3.745 1.00 92.25 88 PRO A CA 1
ATOM 693 C C . PRO A 1 88 ? -11.275 -13.714 2.511 1.00 92.25 88 PRO A C 1
ATOM 695 O O . PRO A 1 88 ? -11.517 -14.214 1.417 1.00 92.25 88 PRO A O 1
ATOM 698 N N . ASP A 1 89 ? -11.176 -12.392 2.676 1.00 94.19 89 ASP A N 1
ATOM 699 C CA . ASP A 1 89 ? -11.488 -11.391 1.654 1.00 94.19 89 ASP A CA 1
ATOM 700 C C . ASP A 1 89 ? -10.357 -10.385 1.367 1.00 94.19 89 ASP A C 1
ATOM 702 O O . ASP A 1 89 ? -10.500 -9.536 0.482 1.00 94.19 89 ASP A O 1
ATOM 706 N N . LYS A 1 90 ? -9.230 -10.439 2.087 1.0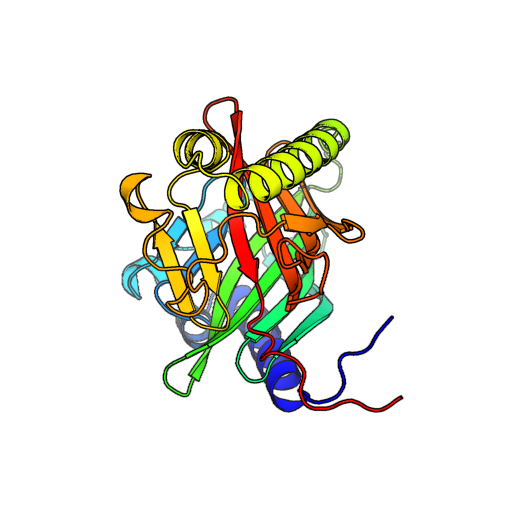0 95.50 90 LYS A N 1
ATOM 707 C CA . LYS A 1 90 ? -8.109 -9.513 1.891 1.00 95.50 90 LYS A CA 1
ATOM 708 C C . LYS A 1 90 ? -6.767 -10.148 2.230 1.00 95.50 90 LYS A C 1
ATOM 710 O O . LYS A 1 90 ? -6.639 -10.889 3.193 1.00 95.50 90 LYS A O 1
ATOM 715 N N . VAL A 1 91 ? -5.733 -9.781 1.479 1.00 97.19 91 VAL A N 1
ATOM 716 C CA . VAL A 1 91 ? -4.345 -10.174 1.740 1.00 97.19 91 VAL A CA 1
ATOM 717 C C . VAL A 1 91 ? -3.420 -8.971 1.591 1.00 97.19 91 VAL A C 1
ATOM 719 O O . VAL A 1 91 ? -3.534 -8.185 0.646 1.00 97.19 91 VAL A O 1
ATOM 722 N N . HIS A 1 92 ? -2.496 -8.820 2.535 1.00 97.38 92 HIS A N 1
ATOM 723 C CA . HIS A 1 92 ? -1.396 -7.865 2.472 1.00 97.38 92 HIS A CA 1
ATOM 724 C C . HIS A 1 92 ? -0.121 -8.600 2.045 1.00 97.38 92 HIS A C 1
ATOM 726 O O . HIS A 1 92 ? 0.349 -9.489 2.755 1.00 97.38 92 HIS A O 1
ATOM 732 N N . CYS A 1 93 ? 0.473 -8.205 0.922 1.00 98.19 93 CYS A N 1
ATOM 733 C CA . CYS A 1 93 ? 1.738 -8.755 0.436 1.00 98.19 93 CYS A CA 1
ATOM 734 C C . CYS A 1 93 ? 2.845 -7.700 0.494 1.00 98.19 93 CYS A C 1
ATOM 736 O O . CYS A 1 93 ? 2.617 -6.541 0.140 1.00 98.19 93 CYS A O 1
ATOM 738 N N . VAL A 1 94 ? 4.058 -8.119 0.852 1.00 97.69 94 VAL A N 1
ATOM 739 C CA . VAL A 1 94 ? 5.293 -7.341 0.690 1.00 97.69 94 VAL A CA 1
ATOM 740 C C . VAL A 1 94 ? 6.159 -8.001 -0.364 1.00 97.69 94 VAL A C 1
ATOM 742 O O . VAL A 1 94 ? 6.309 -9.219 -0.407 1.00 97.69 94 VAL A O 1
ATOM 745 N N . VAL A 1 95 ? 6.737 -7.178 -1.225 1.00 98.00 95 VAL A N 1
ATOM 746 C CA . VAL A 1 95 ? 7.514 -7.618 -2.372 1.00 98.00 95 VAL A CA 1
ATOM 747 C C . VAL A 1 95 ? 8.854 -6.904 -2.402 1.00 98.00 95 VAL A C 1
ATOM 749 O O . VAL A 1 95 ? 8.916 -5.690 -2.215 1.00 98.00 95 VAL A O 1
ATOM 752 N N . ALA A 1 96 ? 9.910 -7.660 -2.700 1.00 98.06 96 ALA A N 1
ATOM 753 C CA . ALA A 1 96 ? 11.180 -7.113 -3.159 1.00 98.06 96 ALA A CA 1
ATOM 754 C C . ALA A 1 96 ? 11.359 -7.444 -4.644 1.00 98.06 96 ALA A C 1
ATOM 756 O O . ALA A 1 96 ? 11.032 -8.548 -5.089 1.00 98.06 96 ALA A O 1
ATOM 757 N N . PHE A 1 97 ? 11.850 -6.486 -5.419 1.00 98.25 97 PHE A N 1
ATOM 758 C CA . PHE A 1 97 ? 12.057 -6.657 -6.850 1.00 98.25 97 PHE A CA 1
ATOM 759 C C . PHE A 1 97 ? 13.245 -5.840 -7.358 1.00 98.25 97 PHE A C 1
ATOM 761 O O . PHE A 1 97 ? 13.623 -4.842 -6.753 1.00 98.25 97 PHE A O 1
ATOM 768 N N . GLY A 1 98 ? 13.800 -6.231 -8.502 1.00 97.81 98 GLY A N 1
ATOM 769 C CA . GLY A 1 98 ? 14.888 -5.512 -9.167 1.00 97.81 98 GLY A CA 1
ATOM 770 C C . GLY A 1 98 ? 14.506 -5.043 -10.562 1.00 97.81 98 GLY A C 1
ATOM 771 O O . GLY A 1 98 ? 13.903 -5.802 -11.324 1.00 97.81 98 GLY A O 1
ATOM 772 N N . ARG A 1 99 ? 14.891 -3.823 -10.944 1.00 97.44 99 ARG A N 1
ATOM 773 C CA . ARG A 1 99 ? 14.823 -3.364 -12.341 1.00 97.44 99 ARG A CA 1
ATOM 774 C C . ARG A 1 99 ? 16.153 -3.604 -13.044 1.00 97.44 99 ARG A C 1
ATOM 776 O O . ARG A 1 99 ? 17.213 -3.305 -12.496 1.00 97.44 99 ARG A O 1
ATOM 783 N N . HIS A 1 100 ? 16.072 -4.149 -14.252 1.00 97.81 100 HIS A N 1
ATOM 784 C CA . HIS A 1 100 ? 17.224 -4.534 -15.058 1.00 97.81 100 HIS A CA 1
ATOM 785 C C . HIS A 1 100 ? 17.149 -3.887 -16.437 1.00 97.81 100 HIS A C 1
ATOM 787 O O . HIS A 1 100 ? 16.063 -3.808 -17.026 1.00 97.81 100 HIS A O 1
ATOM 793 N N . ALA A 1 101 ? 18.307 -3.466 -16.937 1.00 96.94 101 ALA A N 1
ATOM 794 C CA . ALA A 1 101 ? 18.486 -2.987 -18.296 1.00 96.94 101 ALA A CA 1
ATOM 795 C C . ALA A 1 101 ? 18.604 -4.147 -19.299 1.00 96.94 101 ALA A C 1
ATOM 797 O O . ALA A 1 101 ? 18.598 -5.324 -18.920 1.00 96.94 101 ALA A O 1
ATOM 798 N N . ALA A 1 102 ? 18.653 -3.815 -20.592 1.00 95.69 102 ALA A N 1
ATOM 799 C CA . ALA A 1 102 ? 18.692 -4.796 -21.679 1.00 95.69 102 ALA A CA 1
ATOM 800 C C . ALA A 1 102 ? 19.955 -5.677 -21.652 1.00 95.69 102 ALA A C 1
ATOM 802 O O . ALA A 1 102 ? 19.889 -6.851 -22.003 1.00 95.69 102 ALA A O 1
ATOM 803 N N . ASP A 1 103 ? 21.076 -5.142 -21.161 1.00 95.56 103 ASP A N 1
ATOM 804 C CA . ASP A 1 103 ? 22.329 -5.874 -20.922 1.00 95.56 103 ASP A CA 1
ATOM 805 C C . ASP A 1 103 ? 22.273 -6.798 -19.685 1.00 95.56 103 ASP A C 1
ATOM 807 O O . ASP A 1 103 ? 23.248 -7.467 -19.348 1.00 95.56 103 ASP A O 1
ATOM 811 N N . GLY A 1 104 ? 21.13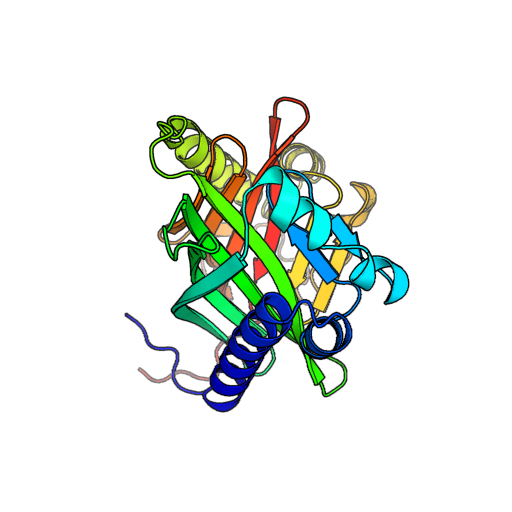2 -6.838 -18.990 1.00 95.00 104 GLY A N 1
ATOM 812 C CA . GLY A 1 104 ? 20.919 -7.622 -17.780 1.00 95.00 104 GLY A CA 1
ATOM 813 C C . GLY A 1 104 ? 21.375 -6.934 -16.493 1.00 95.00 104 GLY A C 1
ATOM 814 O O . GLY A 1 104 ? 21.095 -7.460 -15.413 1.00 95.00 104 GLY A O 1
ATOM 815 N N . LYS A 1 105 ? 22.007 -5.755 -16.563 1.00 96.38 105 LYS A N 1
ATOM 816 C CA . LYS A 1 105 ? 22.484 -5.028 -15.385 1.00 96.38 105 LYS A CA 1
ATOM 817 C C . LYS A 1 105 ? 21.310 -4.542 -14.540 1.00 96.38 105 LYS A C 1
ATOM 819 O O . LYS A 1 105 ? 20.431 -3.819 -15.012 1.00 96.38 105 LYS A O 1
ATOM 824 N N . ARG A 1 106 ? 21.310 -4.911 -13.259 1.00 97.06 106 ARG A N 1
ATOM 825 C CA . ARG A 1 106 ? 20.380 -4.375 -12.259 1.00 97.06 106 ARG A CA 1
ATOM 826 C C . ARG A 1 106 ? 20.754 -2.924 -11.957 1.00 97.06 106 ARG A C 1
ATOM 828 O O . ARG A 1 106 ? 21.901 -2.654 -11.607 1.00 97.06 106 ARG A O 1
ATOM 835 N N . TYR A 1 107 ? 19.806 -2.003 -12.103 1.00 95.62 107 TYR A N 1
ATOM 836 C CA . TYR A 1 107 ? 20.047 -0.568 -11.894 1.00 95.62 107 TYR A CA 1
ATOM 837 C C . TYR A 1 107 ? 19.209 0.032 -10.762 1.00 95.62 107 TYR A C 1
ATOM 839 O O . TYR A 1 107 ? 19.508 1.134 -10.305 1.00 95.62 107 TYR A O 1
ATOM 847 N N . ALA A 1 108 ? 18.178 -0.670 -10.286 1.00 95.38 108 ALA A N 1
ATOM 848 C CA . ALA A 1 108 ? 17.398 -0.239 -9.134 1.00 95.38 108 ALA A CA 1
ATOM 849 C C . ALA A 1 108 ? 16.823 -1.422 -8.352 1.00 95.38 108 ALA A C 1
ATOM 851 O O . ALA A 1 108 ? 16.395 -2.420 -8.939 1.00 95.38 108 ALA A O 1
ATOM 852 N N . ASP A 1 109 ? 16.754 -1.243 -7.038 1.00 95.62 109 ASP A N 1
ATOM 853 C CA . ASP A 1 109 ? 16.023 -2.092 -6.107 1.00 95.62 109 ASP A CA 1
ATOM 854 C C . ASP A 1 109 ? 14.659 -1.493 -5.803 1.00 95.62 109 ASP A C 1
ATOM 856 O O . ASP A 1 109 ? 14.491 -0.275 -5.754 1.00 95.62 109 ASP A O 1
ATOM 860 N N . GLY A 1 110 ? 13.672 -2.351 -5.593 1.00 94.88 110 GLY A N 1
ATOM 861 C CA . GLY A 1 110 ? 12.311 -1.958 -5.300 1.00 94.88 110 GLY A CA 1
ATOM 862 C C . GLY A 1 110 ? 11.732 -2.722 -4.122 1.00 94.88 110 GLY A C 1
ATOM 863 O O . GLY A 1 110 ? 11.842 -3.944 -4.047 1.00 94.88 110 GLY A O 1
ATOM 864 N N . GLU A 1 111 ? 11.062 -1.992 -3.241 1.00 96.06 111 GLU A N 1
ATOM 865 C CA . GLU A 1 111 ? 10.171 -2.528 -2.215 1.00 96.06 111 GLU A CA 1
ATOM 866 C C . GLU A 1 111 ? 8.740 -2.157 -2.599 1.00 96.06 111 GLU A C 1
ATOM 868 O O . GLU A 1 111 ? 8.489 -1.060 -3.106 1.00 96.06 111 GLU A O 1
ATOM 873 N N . ALA A 1 112 ? 7.793 -3.067 -2.402 1.00 97.31 112 ALA A N 1
ATOM 874 C CA . ALA A 1 112 ? 6.395 -2.796 -2.682 1.00 97.31 112 ALA A CA 1
ATOM 875 C C . ALA A 1 112 ? 5.469 -3.459 -1.672 1.00 97.31 112 ALA A C 1
ATOM 877 O O . ALA A 1 112 ? 5.734 -4.557 -1.189 1.00 97.31 112 ALA A O 1
ATOM 878 N N . VAL A 1 113 ? 4.341 -2.806 -1.426 1.00 98.00 113 VAL A N 1
ATOM 879 C CA . VAL A 1 113 ? 3.191 -3.383 -0.738 1.00 98.00 113 VAL A CA 1
ATOM 880 C C . VAL A 1 113 ? 2.048 -3.518 -1.728 1.00 98.00 113 VAL A C 1
ATOM 882 O O . VAL A 1 113 ? 1.697 -2.556 -2.416 1.00 98.00 113 VAL A O 1
ATOM 885 N N . TYR A 1 114 ? 1.440 -4.700 -1.771 1.00 98.50 114 TYR A N 1
ATOM 886 C CA . TYR A 1 114 ? 0.228 -4.974 -2.535 1.00 98.50 114 TYR A CA 1
ATOM 887 C C . TYR A 1 114 ? -0.900 -5.359 -1.584 1.00 98.50 114 TYR A C 1
ATOM 889 O O . TYR A 1 114 ? -0.745 -6.259 -0.764 1.00 98.50 114 TYR A O 1
ATOM 897 N N . LEU A 1 115 ? -2.038 -4.679 -1.708 1.00 98.31 115 LEU A N 1
ATOM 898 C CA . LEU A 1 115 ? -3.261 -5.026 -0.993 1.00 98.31 115 LEU A CA 1
ATOM 899 C C . LEU A 1 115 ? -4.211 -5.686 -1.986 1.00 98.31 115 LEU A C 1
ATOM 901 O O . LEU A 1 115 ? -4.683 -5.033 -2.923 1.00 98.31 115 LEU A O 1
ATOM 905 N N . VAL A 1 116 ? -4.443 -6.981 -1.808 1.00 98.62 116 VAL A N 1
ATOM 906 C CA . VAL A 1 116 ? -5.302 -7.801 -2.666 1.00 98.62 116 VAL A CA 1
ATOM 907 C C . VAL A 1 116 ? -6.630 -8.006 -1.959 1.00 98.62 116 VAL A C 1
ATOM 909 O O . VAL A 1 116 ? -6.635 -8.335 -0.779 1.00 98.62 116 VAL A O 1
ATOM 912 N N . THR A 1 117 ? -7.749 -7.795 -2.647 1.00 98.12 117 THR A N 1
ATOM 913 C CA . THR A 1 117 ? -9.085 -7.941 -2.056 1.00 98.12 117 THR A CA 1
ATOM 914 C C . THR A 1 117 ? -10.005 -8.787 -2.924 1.00 98.12 117 THR A C 1
ATOM 916 O O . THR A 1 117 ? -9.915 -8.768 -4.157 1.00 98.12 117 THR A O 1
ATOM 919 N N . LEU A 1 118 ? -10.918 -9.502 -2.275 1.00 97.06 118 LEU A N 1
ATOM 920 C CA . LEU A 1 118 ? -12.073 -10.147 -2.877 1.00 97.06 118 LEU A CA 1
ATOM 921 C C . LEU A 1 118 ? -13.238 -9.158 -2.855 1.00 97.06 118 LEU A C 1
ATOM 923 O O . LEU A 1 118 ? -13.739 -8.788 -1.797 1.00 97.06 118 LEU A O 1
ATOM 927 N N . ARG A 1 119 ? -13.667 -8.704 -4.031 1.00 94.19 119 ARG A N 1
ATOM 928 C CA . ARG A 1 119 ? -14.811 -7.798 -4.183 1.00 94.19 119 ARG A CA 1
ATOM 929 C C . ARG A 1 119 ? -15.674 -8.287 -5.327 1.00 94.19 119 ARG A C 1
ATOM 931 O O . ARG A 1 119 ? -15.141 -8.648 -6.374 1.00 94.19 119 ARG A O 1
ATOM 938 N N . ASP A 1 120 ? -16.985 -8.308 -5.112 1.00 92.50 120 ASP A N 1
ATOM 939 C CA . ASP A 1 120 ? -17.965 -8.688 -6.134 1.00 92.50 120 ASP A CA 1
ATOM 940 C C . ASP A 1 120 ? -17.640 -10.056 -6.777 1.00 92.50 120 ASP A C 1
ATOM 942 O O . ASP A 1 120 ? -17.694 -10.231 -7.991 1.00 92.50 120 ASP A O 1
ATOM 946 N N . GLY A 1 121 ? -17.213 -11.019 -5.946 1.00 95.31 121 GLY A N 1
ATOM 947 C CA . GLY A 1 121 ? -16.846 -12.376 -6.371 1.00 95.31 121 GLY A CA 1
ATOM 948 C C . GLY A 1 121 ? -15.505 -12.499 -7.104 1.00 95.31 121 GLY A C 1
ATOM 949 O O . GLY A 1 121 ? -15.201 -13.569 -7.626 1.00 95.31 121 GLY A O 1
ATOM 950 N N . ARG A 1 122 ? -14.687 -11.438 -7.160 1.00 96.88 122 ARG A N 1
ATOM 951 C CA . ARG A 1 122 ? -13.403 -11.434 -7.876 1.00 96.88 122 ARG A CA 1
ATOM 952 C C . ARG A 1 122 ? -12.243 -10.957 -7.006 1.00 96.88 122 ARG A C 1
ATOM 954 O O . ARG A 1 122 ? -12.292 -9.872 -6.424 1.00 96.88 122 ARG A O 1
ATOM 961 N N . TRP A 1 123 ? -11.156 -11.723 -6.993 1.00 98.56 123 TRP A N 1
ATOM 962 C CA . TRP A 1 123 ? -9.879 -11.276 -6.441 1.00 98.56 123 TRP A CA 1
ATOM 963 C C . TRP A 1 123 ? -9.179 -10.282 -7.375 1.00 98.56 123 TRP A C 1
ATOM 965 O O . TRP A 1 123 ? -9.177 -10.431 -8.601 1.00 98.56 123 TRP A O 1
ATOM 975 N N . GLY A 1 124 ? -8.554 -9.262 -6.797 1.00 98.56 124 GLY A N 1
ATOM 976 C CA . GLY A 1 124 ? -7.784 -8.275 -7.544 1.00 98.56 124 GLY A CA 1
ATOM 977 C C . GLY A 1 124 ? -6.898 -7.431 -6.640 1.00 98.56 124 GLY A C 1
ATOM 978 O O . GLY A 1 124 ? -7.195 -7.218 -5.466 1.00 98.56 124 GLY A O 1
ATOM 979 N N . ILE A 1 125 ? -5.802 -6.913 -7.192 1.00 98.62 125 ILE A N 1
ATOM 980 C CA . ILE A 1 125 ? -4.941 -5.966 -6.482 1.00 98.62 125 ILE A CA 1
ATOM 981 C C . ILE A 1 125 ? -5.663 -4.617 -6.431 1.00 98.62 125 ILE A C 1
ATOM 983 O O . ILE A 1 125 ? -5.869 -3.949 -7.451 1.00 98.62 125 ILE A O 1
ATOM 987 N N . GLN A 1 126 ? -6.040 -4.213 -5.226 1.00 98.25 126 GLN A N 1
ATOM 988 C CA . GLN A 1 126 ? -6.791 -2.998 -4.952 1.00 98.25 126 GLN A CA 1
ATOM 989 C C . GLN A 1 126 ? -5.877 -1.779 -4.814 1.00 98.25 126 GLN A C 1
ATOM 991 O O . GLN A 1 126 ? -6.189 -0.697 -5.323 1.00 98.25 126 GLN A O 1
ATOM 996 N N . LEU A 1 127 ? -4.730 -1.968 -4.162 1.00 98.25 127 LEU A N 1
ATOM 997 C CA . LEU A 1 127 ? -3.748 -0.921 -3.917 1.00 98.25 127 LEU A CA 1
ATOM 998 C C . LEU A 1 127 ? -2.334 -1.456 -4.123 1.00 98.25 127 LEU A C 1
ATOM 1000 O O . LEU A 1 127 ? -2.030 -2.579 -3.723 1.00 98.25 127 LEU A O 1
ATOM 1004 N N . ASN A 1 128 ? -1.464 -0.631 -4.706 1.00 97.62 128 ASN A N 1
ATOM 1005 C CA . ASN A 1 128 ? -0.026 -0.860 -4.656 1.00 97.62 128 ASN A CA 1
ATOM 1006 C C . ASN A 1 128 ? 0.738 0.379 -4.177 1.00 97.62 128 ASN A C 1
ATOM 1008 O O . ASN A 1 128 ? 0.529 1.490 -4.660 1.00 97.62 128 ASN A O 1
ATOM 1012 N N . SER A 1 129 ? 1.685 0.181 -3.275 1.00 97.69 129 SER A N 1
ATOM 1013 C CA . SER A 1 129 ? 2.701 1.165 -2.914 1.00 97.69 129 SER A CA 1
ATOM 1014 C C . SER A 1 129 ? 4.049 0.622 -3.359 1.00 97.69 129 SER A C 1
ATOM 1016 O O . SER A 1 129 ? 4.285 -0.576 -3.253 1.00 97.69 129 SER A O 1
ATOM 1018 N N . VAL A 1 130 ? 4.871 1.470 -3.974 1.00 95.88 130 VAL A N 1
ATOM 1019 C CA . VAL A 1 130 ? 6.188 1.080 -4.490 1.00 95.88 130 VAL A CA 1
ATOM 1020 C C . VAL A 1 130 ? 7.208 2.130 -4.100 1.00 95.88 130 VAL A C 1
ATOM 1022 O O . VAL A 1 130 ? 6.947 3.325 -4.239 1.00 95.88 130 VAL A O 1
ATOM 1025 N N . THR A 1 131 ? 8.374 1.693 -3.655 1.00 95.00 131 THR A N 1
ATOM 1026 C CA . THR A 1 131 ? 9.538 2.532 -3.400 1.00 95.00 131 THR A CA 1
ATOM 1027 C C . THR A 1 131 ? 10.713 1.974 -4.185 1.00 95.00 131 THR A C 1
ATOM 1029 O O . THR A 1 131 ? 11.018 0.793 -4.072 1.00 95.00 131 THR A O 1
ATOM 1032 N N . LEU A 1 132 ? 11.350 2.813 -5.002 1.00 92.56 132 LEU A N 1
ATOM 1033 C CA . LEU A 1 132 ? 12.516 2.447 -5.805 1.00 92.56 132 LEU A CA 1
ATOM 1034 C C . LEU A 1 132 ? 13.771 3.133 -5.272 1.00 92.56 132 LEU A C 1
ATOM 1036 O O . LEU A 1 132 ? 13.733 4.296 -4.871 1.00 92.56 132 LEU A O 1
ATOM 1040 N N . ARG A 1 133 ? 14.885 2.412 -5.322 1.00 91.81 133 ARG A N 1
ATOM 1041 C CA . ARG A 1 133 ? 16.218 2.851 -4.923 1.00 91.81 133 ARG A CA 1
ATOM 1042 C C . ARG A 1 133 ? 17.188 2.571 -6.068 1.00 91.81 133 ARG A C 1
ATOM 1044 O O . ARG A 1 133 ? 17.526 1.410 -6.298 1.00 91.81 133 ARG A O 1
ATOM 1051 N N . PRO A 1 134 ? 17.613 3.600 -6.816 1.00 91.81 134 PRO A N 1
ATOM 1052 C CA . PRO A 1 134 ? 18.658 3.444 -7.816 1.00 91.81 134 PRO A CA 1
ATOM 1053 C C . PRO A 1 134 ? 19.958 2.950 -7.173 1.00 91.81 134 PRO A C 1
ATOM 1055 O O . PRO A 1 134 ? 20.371 3.448 -6.127 1.00 91.81 134 PRO A O 1
ATOM 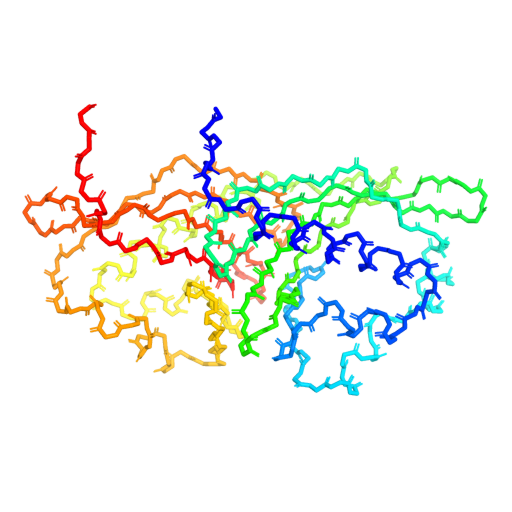1058 N N . ILE A 1 135 ? 20.611 1.979 -7.802 1.00 91.62 135 ILE A N 1
ATOM 1059 C CA . ILE A 1 135 ? 21.891 1.442 -7.338 1.00 91.62 135 ILE A CA 1
ATOM 1060 C C . ILE A 1 135 ? 23.008 2.409 -7.736 1.00 91.62 135 ILE A C 1
ATOM 1062 O O . ILE A 1 135 ? 23.024 2.936 -8.847 1.00 91.62 135 ILE A O 1
ATOM 1066 N N . GLY A 1 136 ? 23.963 2.632 -6.831 1.00 83.69 136 GLY A N 1
ATOM 1067 C CA . GLY A 1 136 ? 25.102 3.527 -7.069 1.00 83.69 136 GLY A CA 1
ATOM 1068 C C . GLY A 1 136 ? 24.782 5.014 -6.891 1.00 83.69 136 GLY A C 1
ATOM 1069 O O . GLY A 1 136 ? 25.683 5.841 -6.977 1.00 83.69 136 GLY A O 1
ATOM 1070 N N . VAL A 1 137 ? 23.528 5.353 -6.585 1.00 78.06 137 VAL A N 1
ATOM 1071 C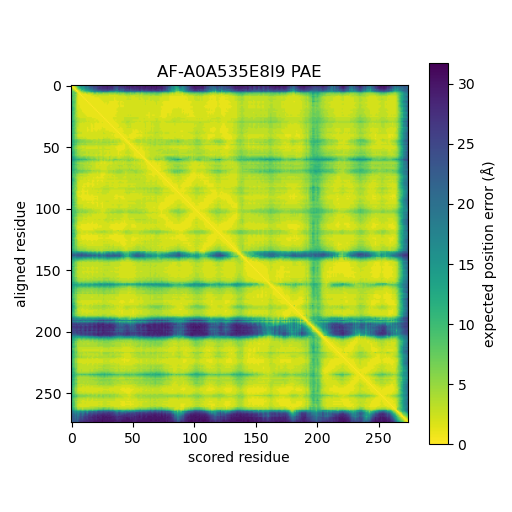 CA . VAL A 1 137 ? 23.136 6.678 -6.102 1.00 78.06 137 VAL A CA 1
ATOM 1072 C C . VAL A 1 137 ? 22.950 6.549 -4.596 1.00 78.06 137 VAL A C 1
ATOM 1074 O O . VAL A 1 137 ? 22.114 5.766 -4.149 1.00 78.06 137 VAL A O 1
ATOM 1077 N N . GLY A 1 138 ? 23.747 7.270 -3.803 1.00 65.31 138 GLY A N 1
ATOM 1078 C CA . GLY A 1 138 ? 23.554 7.316 -2.354 1.00 65.31 138 GLY A CA 1
ATOM 1079 C C . GLY A 1 138 ? 22.109 7.712 -2.051 1.00 65.31 138 GLY A C 1
ATOM 1080 O O . GLY A 1 138 ? 21.668 8.791 -2.447 1.00 65.31 138 GLY A O 1
ATOM 1081 N N . GLY A 1 139 ? 21.350 6.810 -1.427 1.00 66.69 139 GLY A N 1
ATOM 1082 C CA . GLY A 1 139 ? 19.975 7.097 -1.040 1.00 66.69 139 GLY A CA 1
ATOM 1083 C C . GLY A 1 139 ? 19.948 8.229 -0.009 1.00 66.69 139 GLY A C 1
ATOM 1084 O O . GLY A 1 139 ? 20.876 8.328 0.796 1.00 66.69 139 GLY A O 1
ATOM 1085 N N . PRO A 1 140 ? 18.917 9.091 -0.010 1.00 71.12 140 PRO A N 1
ATOM 1086 C CA . PRO A 1 140 ? 18.765 10.066 1.060 1.00 71.12 140 PRO A CA 1
ATOM 1087 C C . PRO A 1 140 ? 18.629 9.334 2.400 1.00 71.12 140 PRO A C 1
ATOM 1089 O O . PRO A 1 140 ? 17.987 8.283 2.456 1.00 71.12 140 PRO A O 1
ATOM 1092 N N . ASP A 1 141 ? 19.203 9.896 3.466 1.00 79.38 141 ASP A N 1
ATOM 1093 C CA . ASP A 1 141 ? 18.962 9.398 4.820 1.00 79.38 141 ASP A CA 1
ATOM 1094 C C . ASP A 1 141 ? 17.457 9.472 5.119 1.00 79.38 141 ASP A C 1
ATOM 1096 O O . ASP A 1 141 ? 16.859 10.550 5.178 1.00 79.38 141 ASP A O 1
ATOM 1100 N N . ASP A 1 142 ? 16.832 8.302 5.243 1.00 87.50 142 ASP A N 1
ATOM 1101 C CA . ASP A 1 142 ? 15.407 8.147 5.512 1.00 87.50 142 ASP A CA 1
ATOM 1102 C C . ASP A 1 142 ? 15.113 7.889 7.000 1.00 87.50 142 ASP A C 1
ATOM 1104 O O . ASP A 1 142 ? 13.955 7.692 7.372 1.00 87.50 142 ASP A O 1
ATOM 1108 N N . SER A 1 143 ? 16.121 7.964 7.878 1.00 89.00 143 SER A N 1
ATOM 1109 C CA . SER A 1 143 ? 15.960 7.740 9.322 1.00 89.00 143 SER A CA 1
ATOM 1110 C C . SER A 1 143 ? 14.999 8.755 9.943 1.00 89.00 143 SER A C 1
ATOM 1112 O O . SER A 1 143 ? 14.058 8.377 10.645 1.00 89.00 143 SER A O 1
ATOM 1114 N N . HIS A 1 144 ? 15.154 10.038 9.595 1.00 92.75 144 HIS A N 1
ATOM 1115 C CA . HIS A 1 144 ? 14.240 11.093 10.041 1.00 92.75 144 HIS A CA 1
ATOM 1116 C C . HIS A 1 144 ? 12.810 10.892 9.510 1.00 92.75 144 HIS A C 1
ATOM 1118 O O . HIS A 1 144 ? 11.830 11.172 10.207 1.00 92.75 144 HIS A O 1
ATOM 1124 N N . ALA A 1 145 ? 12.670 10.367 8.287 1.00 95.81 145 ALA A N 1
ATOM 1125 C CA . ALA A 1 145 ? 11.370 10.046 7.708 1.00 95.81 145 ALA A CA 1
ATOM 1126 C C . ALA A 1 145 ? 10.673 8.921 8.488 1.00 95.81 145 ALA A C 1
ATOM 1128 O O . ALA A 1 145 ? 9.489 9.035 8.802 1.00 95.81 145 ALA A O 1
ATOM 1129 N N . VAL A 1 146 ? 11.404 7.863 8.854 1.00 96.69 146 VAL A N 1
ATOM 1130 C CA . VAL A 1 146 ? 10.881 6.741 9.651 1.00 96.69 146 VAL A CA 1
ATOM 1131 C C . VAL A 1 146 ? 10.446 7.192 11.045 1.00 96.69 146 VAL A C 1
ATOM 1133 O O . VAL A 1 146 ? 9.348 6.837 11.490 1.00 96.69 146 VAL A O 1
ATOM 1136 N N . GLU A 1 147 ? 11.270 7.991 11.724 1.00 97.31 147 GLU A N 1
ATOM 1137 C CA . GLU A 1 147 ? 10.950 8.537 13.046 1.00 97.31 147 GLU A CA 1
ATOM 1138 C C . GLU A 1 147 ? 9.692 9.412 12.988 1.00 97.31 147 GLU A C 1
ATOM 1140 O O . GLU A 1 147 ? 8.731 9.190 13.733 1.00 97.31 147 GLU A O 1
ATOM 1145 N N . THR A 1 148 ? 9.647 10.347 12.035 1.00 97.75 148 THR A N 1
ATOM 1146 C CA . THR A 1 148 ? 8.520 11.272 11.880 1.00 97.75 148 THR A CA 1
ATOM 1147 C C . THR A 1 148 ? 7.234 10.542 11.499 1.00 97.75 148 THR A C 1
ATOM 1149 O O . THR A 1 148 ? 6.175 10.818 12.064 1.00 97.75 148 THR A O 1
ATOM 1152 N N . ALA A 1 149 ? 7.301 9.566 10.590 1.00 98.25 149 ALA A N 1
ATOM 1153 C CA . ALA A 1 149 ? 6.147 8.752 10.220 1.00 98.25 149 ALA A CA 1
ATOM 1154 C C . ALA A 1 149 ? 5.605 7.951 11.413 1.00 98.25 149 ALA A C 1
ATOM 1156 O O . ALA A 1 149 ? 4.392 7.907 11.630 1.00 98.25 149 ALA A O 1
ATOM 1157 N N . SER A 1 150 ? 6.495 7.373 12.224 1.00 97.94 150 SER A N 1
ATOM 1158 C CA . SER A 1 150 ? 6.120 6.642 13.439 1.00 97.94 150 SER A CA 1
ATOM 1159 C C . SER A 1 150 ? 5.470 7.559 14.477 1.00 97.94 150 SER A C 1
ATOM 1161 O O . SER A 1 150 ? 4.494 7.173 15.122 1.00 97.94 150 SER A O 1
ATOM 1163 N N . TYR A 1 151 ? 5.966 8.791 14.623 1.00 97.69 151 TYR A N 1
ATOM 1164 C CA . TYR A 1 151 ? 5.350 9.807 15.474 1.00 97.69 151 TYR A CA 1
ATOM 1165 C C . TYR A 1 151 ? 3.947 10.192 14.981 1.00 97.69 151 TYR A C 1
ATOM 1167 O O . TYR A 1 151 ? 2.992 10.182 15.764 1.00 97.69 151 TYR A O 1
ATOM 1175 N N . VAL A 1 152 ? 3.795 10.470 13.681 1.00 98.31 152 VAL A N 1
ATOM 1176 C CA . VAL A 1 152 ? 2.502 10.809 13.065 1.00 98.31 152 VAL A CA 1
ATOM 1177 C C . VAL A 1 152 ? 1.492 9.678 13.239 1.00 98.31 152 VAL A C 1
ATOM 1179 O O . VAL A 1 152 ? 0.356 9.955 13.616 1.00 98.31 152 VAL A O 1
ATOM 1182 N N . LEU A 1 153 ? 1.902 8.418 13.054 1.00 97.56 153 LEU A N 1
ATOM 1183 C CA . LEU A 1 153 ? 1.059 7.247 13.310 1.00 97.56 153 LEU A CA 1
ATOM 1184 C C . LEU A 1 153 ? 0.518 7.244 14.748 1.00 97.56 153 LEU A C 1
ATOM 1186 O O . LEU A 1 153 ? -0.695 7.184 14.944 1.00 97.56 153 LEU A O 1
ATOM 1190 N N . ARG A 1 154 ? 1.394 7.362 15.757 1.00 95.94 154 ARG A N 1
ATOM 1191 C CA . ARG A 1 154 ? 0.982 7.370 17.176 1.00 95.94 154 ARG A CA 1
ATOM 1192 C C . ARG A 1 154 ? 0.012 8.512 17.480 1.00 95.94 154 ARG A C 1
ATOM 1194 O O . ARG A 1 154 ? -0.990 8.307 18.163 1.00 95.94 154 ARG A O 1
ATOM 1201 N N . ARG A 1 155 ? 0.288 9.712 16.959 1.00 95.56 155 ARG A N 1
ATOM 1202 C CA . ARG A 1 155 ? -0.582 10.885 17.134 1.00 95.56 155 ARG A CA 1
ATOM 1203 C C . ARG A 1 155 ? -1.935 10.697 16.457 1.00 95.56 155 ARG A C 1
ATOM 1205 O O . ARG A 1 155 ? -2.946 11.077 17.037 1.00 95.56 155 ARG A O 1
ATOM 1212 N N . TRP A 1 156 ? -1.956 10.123 15.257 1.00 93.94 156 TRP A N 1
ATOM 1213 C CA . TRP A 1 156 ? -3.182 9.905 14.493 1.00 93.94 156 TRP A CA 1
ATOM 1214 C C . TRP A 1 156 ? -4.089 8.869 15.161 1.00 93.94 156 TRP A C 1
ATOM 1216 O O . TRP A 1 156 ? -5.283 9.120 15.298 1.00 93.94 156 TRP A O 1
ATOM 1226 N N . VAL A 1 157 ? -3.524 7.770 15.672 1.00 90.50 157 VAL A N 1
ATOM 1227 C CA . VAL A 1 157 ? -4.272 6.771 16.456 1.00 90.50 157 VAL A CA 1
ATOM 1228 C C . VAL A 1 157 ? -4.896 7.410 17.698 1.00 90.50 157 VAL A C 1
ATOM 1230 O O . VAL A 1 157 ? -6.101 7.301 17.896 1.00 90.50 157 VAL A O 1
ATOM 1233 N N . GLY A 1 158 ? -4.121 8.180 18.470 1.00 88.19 158 GLY A N 1
ATOM 1234 C CA . GLY A 1 158 ? -4.662 8.888 19.635 1.00 88.19 158 GLY A CA 1
ATOM 1235 C C . GLY A 1 158 ? -5.735 9.929 19.281 1.00 88.19 158 GLY A C 1
ATOM 1236 O O . GLY A 1 158 ? -6.686 10.114 20.036 1.00 88.19 158 GLY A O 1
ATOM 1237 N N . ALA A 1 159 ? -5.624 10.593 18.125 1.00 87.31 159 ALA A N 1
ATOM 1238 C CA . ALA A 1 159 ? -6.640 11.536 17.653 1.00 87.31 159 ALA A CA 1
ATOM 1239 C C . ALA A 1 159 ? -7.957 10.844 17.255 1.00 87.31 159 ALA A C 1
ATOM 1241 O O . ALA A 1 159 ? -9.018 11.445 17.404 1.00 87.31 159 ALA A O 1
ATOM 1242 N N . ARG A 1 160 ? -7.900 9.589 16.786 1.00 83.19 160 ARG A N 1
ATOM 1243 C CA . ARG A 1 160 ? -9.086 8.775 16.460 1.00 83.19 160 ARG A CA 1
ATOM 1244 C C . ARG A 1 160 ? -9.847 8.294 17.689 1.00 83.19 160 ARG A C 1
ATOM 1246 O O . ARG A 1 160 ? -11.064 8.155 17.617 1.00 83.19 160 ARG A O 1
ATOM 1253 N N . ASP A 1 161 ? -9.145 8.061 18.794 1.00 81.81 161 ASP A N 1
ATOM 1254 C CA . ASP A 1 161 ? -9.768 7.718 20.078 1.00 81.81 161 ASP A CA 1
ATOM 1255 C C . ASP A 1 161 ? -10.419 8.933 20.756 1.00 81.81 161 ASP A C 1
ATOM 1257 O O . ASP A 1 161 ? -11.362 8.797 21.535 1.00 81.81 161 ASP A O 1
ATOM 1261 N N . GLY A 1 162 ? -9.888 10.130 20.494 1.00 72.94 162 GLY A N 1
ATOM 1262 C CA . GLY A 1 162 ? -10.357 11.377 21.088 1.00 72.94 162 GLY A CA 1
ATOM 1263 C C . GLY A 1 162 ? -11.592 11.960 20.401 1.00 72.94 162 GLY A C 1
ATOM 1264 O O . GLY A 1 162 ? -11.889 11.683 19.239 1.00 72.94 162 GLY A O 1
ATOM 1265 N N . ASP A 1 163 ? -12.283 12.870 21.091 1.00 70.94 163 ASP A N 1
ATOM 1266 C CA . ASP A 1 163 ? -13.406 13.619 20.516 1.00 70.94 163 ASP A CA 1
ATOM 1267 C C . ASP A 1 163 ? -12.971 14.910 19.786 1.00 70.94 163 ASP A C 1
ATOM 1269 O O . ASP A 1 163 ? -13.625 15.944 19.861 1.00 70.94 163 ASP A O 1
ATOM 1273 N N . ASP A 1 164 ? -11.842 14.862 19.068 1.00 76.94 164 ASP A N 1
ATOM 1274 C CA . ASP A 1 164 ? -11.331 15.993 18.277 1.00 76.94 164 ASP A CA 1
ATOM 1275 C C . ASP A 1 164 ? -11.105 15.596 16.801 1.00 76.94 164 ASP A C 1
ATOM 1277 O O . ASP A 1 164 ? -9.990 15.253 16.387 1.00 76.94 164 ASP A O 1
ATOM 1281 N N . PRO A 1 165 ? -12.149 15.667 15.952 1.00 78.88 165 PRO A N 1
ATOM 1282 C CA . PRO A 1 165 ? -12.005 15.401 14.523 1.00 78.88 165 PRO A CA 1
ATOM 1283 C C . PRO A 1 165 ? -11.107 16.420 13.802 1.00 78.88 165 PRO A C 1
ATOM 1285 O O . PRO A 1 165 ? -10.603 16.134 12.711 1.00 78.88 165 PRO A O 1
ATOM 1288 N N . ALA A 1 166 ? -10.891 17.612 14.370 1.00 84.69 166 ALA A N 1
ATOM 1289 C CA . ALA A 1 166 ? -9.988 18.595 13.786 1.00 84.69 166 ALA A CA 1
ATOM 1290 C C . ALA A 1 166 ? -8.522 18.180 13.976 1.00 84.69 166 ALA A C 1
ATOM 1292 O O . ALA A 1 166 ? -7.719 18.383 13.060 1.00 84.69 166 ALA A O 1
ATOM 1293 N N . ALA A 1 167 ? -8.180 17.556 15.108 1.00 86.75 167 ALA A N 1
ATOM 1294 C CA . ALA A 1 167 ? -6.867 16.957 15.325 1.00 86.75 167 ALA A CA 1
ATOM 1295 C C . ALA A 1 167 ? -6.582 15.834 14.319 1.00 86.75 167 ALA A C 1
ATOM 1297 O O . ALA A 1 167 ? -5.532 15.857 13.674 1.00 86.75 167 ALA A O 1
ATOM 1298 N N . GLU A 1 168 ? -7.527 14.909 14.107 1.00 87.12 168 GLU A N 1
ATOM 1299 C CA . GLU A 1 168 ? -7.372 13.845 13.102 1.00 87.12 168 GLU A CA 1
ATOM 1300 C C . GLU A 1 168 ? -7.160 14.440 11.703 1.00 87.12 168 GLU A C 1
ATOM 1302 O O . GLU A 1 168 ? -6.226 14.068 10.991 1.00 87.12 168 GLU A O 1
ATOM 1307 N N . ARG A 1 169 ? -7.962 15.447 11.330 1.00 89.50 169 ARG A N 1
ATOM 1308 C CA . ARG A 1 169 ? -7.862 16.113 10.024 1.00 89.50 169 ARG A CA 1
ATOM 1309 C C . ARG A 1 169 ? -6.483 16.734 9.763 1.00 89.50 169 ARG A C 1
ATOM 1311 O O . ARG A 1 169 ? -6.050 16.763 8.611 1.00 89.50 169 ARG A O 1
ATOM 1318 N N . ARG A 1 170 ? -5.790 17.231 10.792 1.00 92.25 170 ARG A N 1
ATOM 1319 C CA . ARG A 1 170 ? -4.429 17.798 10.665 1.00 92.25 170 ARG A CA 1
ATOM 1320 C C . ARG A 1 170 ? -3.362 16.727 10.431 1.00 92.25 170 ARG A C 1
ATOM 1322 O O . ARG A 1 170 ? -2.305 17.042 9.894 1.00 92.25 170 ARG A O 1
ATOM 1329 N N . LEU A 1 171 ? -3.644 15.480 10.802 1.00 95.38 171 LEU A N 1
ATOM 1330 C CA . LEU A 1 171 ? -2.707 14.358 10.751 1.00 95.38 171 LEU A CA 1
ATOM 1331 C C . LEU A 1 171 ? -2.875 13.477 9.509 1.00 95.38 171 LEU A C 1
ATOM 1333 O O . LEU A 1 171 ? -2.125 12.519 9.347 1.00 95.38 171 LEU A O 1
ATOM 1337 N N . VAL A 1 172 ? -3.811 13.808 8.613 1.00 95.50 172 VAL A N 1
ATOM 1338 C CA . VAL A 1 172 ? -4.048 13.061 7.370 1.00 95.50 172 VAL A CA 1
ATOM 1339 C C . VAL A 1 172 ? -3.792 13.895 6.114 1.00 95.50 172 VAL A C 1
ATOM 1341 O O . VAL A 1 172 ? -3.840 15.132 6.131 1.00 95.50 172 VAL A O 1
ATOM 1344 N N . HIS A 1 173 ? -3.527 13.212 5.003 1.00 96.69 173 HIS A N 1
ATOM 1345 C CA . HIS A 1 173 ? -3.455 13.770 3.653 1.00 96.69 173 HIS A CA 1
ATOM 1346 C C . HIS A 1 173 ? -4.686 13.388 2.842 1.00 96.69 173 HIS A C 1
ATOM 1348 O O . HIS A 1 173 ? -5.163 12.263 2.930 1.00 96.69 173 HIS A O 1
ATOM 1354 N N . PHE A 1 174 ? -5.168 14.325 2.021 1.00 93.94 174 PHE A N 1
ATOM 1355 C CA . PHE A 1 174 ? -6.254 14.079 1.078 1.00 93.94 174 PHE A CA 1
ATOM 1356 C C . PHE A 1 174 ? -5.710 13.948 -0.358 1.00 93.94 174 PHE A C 1
ATOM 1358 O O . PHE A 1 174 ? -4.825 14.720 -0.732 1.00 93.94 174 PHE A O 1
ATOM 1365 N N . PRO A 1 175 ? -6.231 13.010 -1.171 1.00 94.56 175 PRO A N 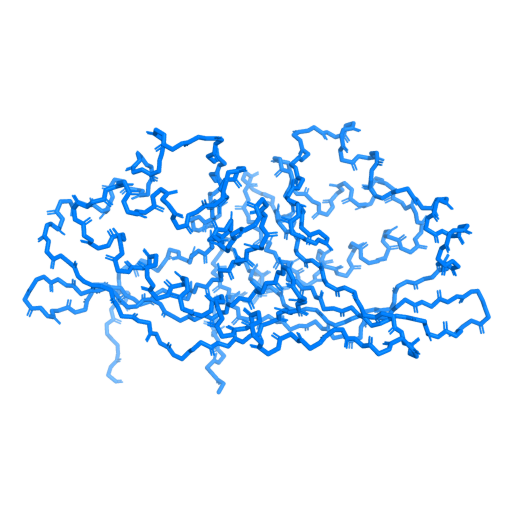1
ATOM 1366 C CA . PRO A 1 175 ? -7.213 11.995 -0.788 1.00 94.56 175 PRO A CA 1
ATOM 1367 C C . PRO A 1 175 ? -6.651 11.008 0.252 1.00 94.56 175 PRO A C 1
ATOM 1369 O O . PRO A 1 175 ? -5.501 10.586 0.141 1.00 94.56 175 PRO A O 1
ATOM 1372 N N . PHE A 1 176 ? -7.473 10.691 1.255 1.00 95.00 176 PHE A N 1
ATOM 1373 C CA . PHE A 1 176 ? -7.203 9.711 2.306 1.00 95.00 176 PHE A CA 1
ATOM 1374 C C . PHE A 1 176 ? -7.903 8.408 1.927 1.00 95.00 176 PHE A C 1
ATOM 1376 O O . PHE A 1 176 ? -9.110 8.413 1.668 1.00 95.00 176 PHE A O 1
ATOM 1383 N N . VAL A 1 177 ? -7.150 7.315 1.860 1.00 95.62 177 VAL A N 1
ATOM 1384 C CA . VAL A 1 177 ? -7.655 6.003 1.452 1.00 95.62 177 VAL A CA 1
ATOM 1385 C C . VAL A 1 177 ? -7.727 5.080 2.653 1.00 95.62 177 VAL A C 1
ATOM 1387 O O . VAL A 1 177 ? -6.743 4.896 3.363 1.00 95.62 177 VAL A O 1
ATOM 1390 N N . GLU A 1 178 ? -8.886 4.466 2.840 1.00 92.94 178 GLU A N 1
ATOM 1391 C CA . GLU A 1 178 ? -9.114 3.462 3.867 1.00 92.94 178 GLU A CA 1
ATOM 1392 C C . GLU A 1 178 ? -9.552 2.143 3.221 1.00 92.94 178 GLU A C 1
ATOM 1394 O O . GLU A 1 178 ? -10.372 2.133 2.300 1.00 92.94 178 GLU A O 1
ATOM 1399 N N . LEU A 1 179 ? -8.969 1.038 3.681 1.00 91.94 179 LEU A N 1
ATOM 1400 C CA . LEU A 1 179 ? -9.378 -0.324 3.350 1.00 91.94 179 LEU A CA 1
ATOM 1401 C C . LEU A 1 179 ? -9.810 -1.029 4.634 1.00 91.94 179 LEU A C 1
ATOM 1403 O O . LEU A 1 179 ? -8.970 -1.559 5.363 1.00 91.94 179 LEU A O 1
ATOM 1407 N N . ASP A 1 180 ? -11.115 -1.025 4.888 1.00 86.38 180 ASP A N 1
ATOM 1408 C CA . ASP A 1 180 ? -11.745 -1.696 6.029 1.00 86.38 180 ASP A CA 1
ATOM 1409 C C . ASP A 1 180 ? -12.243 -3.078 5.581 1.00 86.38 180 ASP A C 1
ATOM 1411 O O . ASP A 1 180 ? -13.191 -3.183 4.796 1.00 86.38 180 ASP A O 1
ATOM 1415 N N . GLY A 1 181 ? -11.523 -4.144 5.954 1.00 87.12 181 GLY A N 1
ATOM 1416 C CA . GLY A 1 181 ? -11.648 -5.432 5.256 1.00 87.12 181 GLY A CA 1
ATOM 1417 C C . GLY A 1 181 ? -11.409 -5.248 3.749 1.00 87.12 181 GLY A C 1
ATOM 1418 O O . GLY A 1 181 ? -10.500 -4.508 3.355 1.00 87.12 181 GLY A O 1
ATOM 1419 N N . ALA A 1 182 ? -12.232 -5.856 2.893 1.00 91.12 182 ALA A N 1
ATOM 1420 C CA . ALA A 1 182 ? -12.188 -5.626 1.445 1.00 91.12 182 ALA A CA 1
ATOM 1421 C C . ALA A 1 182 ? -12.813 -4.292 0.966 1.00 91.12 182 ALA A C 1
ATOM 1423 O O . ALA A 1 182 ? -12.698 -3.959 -0.221 1.00 91.12 182 ALA A O 1
ATOM 1424 N N . ARG A 1 183 ? -13.475 -3.510 1.834 1.00 90.44 183 ARG A N 1
ATOM 1425 C CA . ARG A 1 183 ? -14.181 -2.276 1.440 1.00 90.44 183 ARG A CA 1
ATOM 1426 C C . ARG A 1 183 ? -13.200 -1.121 1.243 1.00 90.44 183 ARG A C 1
ATOM 1428 O O . ARG A 1 183 ? -12.552 -0.677 2.185 1.00 90.44 183 ARG A O 1
ATOM 1435 N N . LEU A 1 184 ? -13.154 -0.580 0.026 1.00 92.75 184 LEU A N 1
ATOM 1436 C CA . LEU A 1 184 ? -12.388 0.625 -0.295 1.00 92.75 184 LEU A CA 1
ATOM 1437 C C . LEU A 1 184 ? -13.203 1.894 -0.013 1.00 92.75 184 LEU A C 1
ATOM 1439 O O . LEU A 1 184 ? -14.304 2.069 -0.536 1.00 92.75 184 LEU A O 1
ATOM 1443 N N . LEU A 1 185 ? -12.612 2.819 0.736 1.00 91.69 185 LEU A N 1
ATOM 1444 C CA . LEU A 1 185 ? -13.141 4.150 1.006 1.00 91.69 185 LEU A CA 1
ATOM 1445 C C . LEU A 1 185 ? -12.118 5.202 0.568 1.00 91.69 185 LEU A C 1
ATOM 1447 O O . LEU A 1 185 ? -10.974 5.202 1.015 1.00 91.69 185 LEU A O 1
ATOM 1451 N N . VAL A 1 186 ? -12.537 6.132 -0.292 1.00 93.31 186 VAL A N 1
ATOM 1452 C CA . VAL A 1 186 ? -11.703 7.254 -0.746 1.00 93.31 186 VAL A CA 1
ATOM 1453 C C . VAL A 1 186 ? -12.309 8.556 -0.248 1.00 93.31 186 VAL A C 1
ATOM 1455 O O . VAL A 1 186 ? -13.356 8.999 -0.717 1.00 93.31 186 VAL A O 1
ATOM 1458 N N . ARG A 1 187 ? -11.627 9.215 0.686 1.00 91.06 187 ARG A N 1
ATOM 1459 C CA . ARG A 1 187 ? -12.053 10.504 1.234 1.00 91.06 187 ARG A CA 1
ATOM 1460 C C . ARG A 1 187 ? -11.271 11.606 0.551 1.00 91.06 187 ARG A C 1
ATOM 1462 O O . ARG A 1 187 ? -10.055 11.668 0.666 1.00 91.06 187 ARG A O 1
ATOM 1469 N N . ARG A 1 188 ? -11.960 12.490 -0.170 1.00 91.25 188 ARG A N 1
ATOM 1470 C CA . ARG A 1 188 ? -11.328 13.610 -0.893 1.00 91.25 188 ARG A CA 1
ATOM 1471 C C . ARG A 1 188 ? -11.236 14.889 -0.055 1.00 91.25 188 ARG A C 1
ATOM 1473 O O . ARG A 1 188 ? -10.500 15.798 -0.418 1.00 91.25 188 ARG A O 1
ATOM 1480 N N . SER A 1 189 ? -11.955 14.956 1.066 1.00 86.75 189 SER A N 1
ATOM 1481 C CA . SER A 1 189 ? -11.959 16.097 1.983 1.00 86.75 189 SER A CA 1
ATOM 1482 C C . SER A 1 189 ? -12.270 15.673 3.425 1.00 86.75 189 SER A C 1
ATOM 1484 O O . SER A 1 189 ? -12.722 14.556 3.691 1.00 86.75 189 SER A O 1
ATOM 1486 N N . GLY A 1 190 ? -12.027 16.587 4.371 1.00 74.31 190 GLY A N 1
ATOM 1487 C CA . GLY A 1 190 ? -12.129 16.318 5.809 1.00 74.31 190 GLY A CA 1
ATOM 1488 C C . GLY A 1 190 ? -13.542 16.186 6.377 1.00 74.31 190 GLY A C 1
ATOM 1489 O O . GLY A 1 190 ? -13.674 15.759 7.517 1.00 74.31 190 GLY A O 1
ATOM 1490 N N . THR A 1 191 ? -14.597 16.497 5.621 1.00 68.75 191 THR A N 1
ATOM 1491 C CA . THR A 1 191 ? -15.988 16.351 6.097 1.00 68.75 191 THR A CA 1
ATOM 1492 C C . THR A 1 191 ? -16.425 14.888 6.226 1.00 68.75 191 THR A C 1
ATOM 1494 O O . THR A 1 191 ? -17.406 14.597 6.907 1.00 68.75 191 THR A O 1
ATOM 1497 N N . ALA A 1 192 ? -15.688 13.962 5.601 1.00 60.22 192 ALA A N 1
ATOM 1498 C CA . ALA A 1 192 ? -16.042 12.550 5.506 1.00 60.22 192 ALA A CA 1
ATOM 1499 C C . ALA A 1 192 ? -15.253 11.620 6.449 1.00 60.22 192 ALA A C 1
ATOM 1501 O O . ALA A 1 192 ? -15.530 10.426 6.440 1.00 60.22 192 ALA A O 1
ATOM 1502 N N . LEU A 1 193 ? -14.279 12.109 7.236 1.00 66.88 193 LEU A N 1
ATOM 1503 C CA . LEU A 1 193 ? -13.372 11.243 8.021 1.00 66.88 193 LEU A CA 1
ATOM 1504 C C . LEU A 1 193 ? -14.103 10.335 9.026 1.00 66.88 193 LEU A C 1
ATOM 1506 O O . LEU A 1 193 ? -13.782 9.156 9.110 1.00 66.88 193 LEU A O 1
ATOM 1510 N N . ARG A 1 194 ? -15.143 10.841 9.705 1.00 58.50 194 ARG A N 1
ATOM 1511 C CA . ARG A 1 194 ? -15.881 10.104 10.750 1.00 58.50 194 ARG A CA 1
ATOM 1512 C C . ARG A 1 194 ? -17.109 9.309 10.275 1.00 58.50 194 ARG A C 1
ATOM 1514 O O . ARG A 1 194 ? -17.737 8.656 11.097 1.00 58.50 194 ARG A O 1
ATOM 1521 N N . ARG A 1 195 ? -17.510 9.370 8.997 1.00 48.88 195 ARG A N 1
ATOM 1522 C CA . ARG A 1 195 ? -18.879 8.950 8.608 1.00 48.88 195 ARG A CA 1
ATOM 1523 C C . ARG A 1 195 ? -19.083 7.474 8.255 1.00 48.88 195 ARG A C 1
ATOM 1525 O O . ARG A 1 195 ? -20.231 7.078 8.143 1.00 48.88 195 ARG A O 1
ATOM 1532 N N . ASP A 1 196 ? -18.036 6.665 8.097 1.00 44.12 196 ASP A N 1
ATOM 1533 C CA . ASP A 1 196 ? -18.213 5.326 7.500 1.00 44.12 196 ASP A CA 1
ATOM 1534 C C . ASP A 1 196 ? -17.289 4.218 8.021 1.00 44.12 196 ASP A C 1
ATOM 1536 O O . ASP A 1 196 ? -17.315 3.121 7.463 1.00 44.12 196 ASP A O 1
ATOM 1540 N N . ALA A 1 197 ? -16.506 4.462 9.080 1.00 43.31 197 ALA A N 1
ATOM 1541 C CA . ALA A 1 197 ? -15.773 3.401 9.780 1.00 43.31 197 ALA A CA 1
ATOM 1542 C C . ALA A 1 197 ? -16.771 2.581 10.614 1.00 43.31 197 ALA A C 1
ATOM 1544 O O . ALA A 1 197 ? -16.843 2.724 11.830 1.00 43.31 197 ALA A O 1
ATOM 1545 N N . SER A 1 198 ? -17.606 1.856 9.862 1.00 41.00 198 SER A N 1
ATOM 1546 C CA . SER A 1 198 ? -18.669 0.916 10.192 1.00 41.00 198 SER A CA 1
ATOM 1547 C C . SER A 1 198 ? -19.589 1.299 11.359 1.00 41.00 198 SER A C 1
ATOM 1549 O O . SER A 1 198 ? -19.185 1.616 12.472 1.00 41.00 198 SER A O 1
ATOM 1551 N N . ALA A 1 199 ? -20.889 1.119 11.141 1.00 39.06 199 ALA A N 1
ATOM 1552 C CA . ALA A 1 199 ? -21.958 1.137 12.143 1.00 39.06 199 ALA A CA 1
ATOM 1553 C C . ALA A 1 199 ? -21.786 0.111 13.306 1.00 39.06 199 ALA A C 1
ATOM 1555 O O . ALA A 1 199 ? -22.748 -0.238 13.981 1.00 39.06 199 ALA A O 1
ATOM 1556 N N . ARG A 1 200 ? -20.561 -0.382 13.539 1.00 45.12 200 ARG A N 1
ATOM 1557 C CA . ARG A 1 200 ? -20.093 -1.238 14.635 1.00 45.12 200 ARG A CA 1
ATOM 1558 C C . ARG A 1 200 ? -19.086 -0.553 15.560 1.00 45.12 200 ARG A C 1
ATOM 1560 O O . ARG A 1 200 ? -18.910 -1.022 16.679 1.00 45.12 200 ARG A O 1
ATOM 1567 N N . ALA A 1 201 ? -18.540 0.611 15.191 1.00 44.88 201 ALA A N 1
ATOM 1568 C CA . ALA A 1 201 ? -18.157 1.616 16.179 1.00 44.88 201 ALA A CA 1
ATOM 1569 C C . ALA A 1 201 ? -19.438 2.221 16.782 1.00 44.88 201 ALA A C 1
ATOM 1571 O O . ALA A 1 201 ? -19.704 3.416 16.681 1.00 44.88 201 ALA A O 1
ATOM 1572 N N . VAL A 1 202 ? -20.274 1.374 17.388 1.00 42.56 202 VAL A N 1
ATOM 1573 C CA . VAL A 1 202 ? -21.296 1.827 18.320 1.00 42.56 202 VAL A CA 1
ATOM 1574 C C . VAL A 1 202 ? -20.546 2.605 19.389 1.00 42.56 202 VAL A C 1
ATOM 1576 O O . VAL A 1 202 ? -19.746 2.025 20.113 1.00 42.56 202 VAL A O 1
ATOM 1579 N N . ALA A 1 203 ? -20.746 3.921 19.404 1.00 49.47 203 ALA A N 1
ATOM 1580 C CA . ALA A 1 203 ? -20.906 4.748 20.596 1.00 49.47 203 ALA A CA 1
ATOM 1581 C C . ALA A 1 203 ? -19.994 4.454 21.809 1.00 49.47 203 ALA A C 1
ATOM 1583 O O . ALA A 1 203 ? -20.409 4.647 22.946 1.00 49.47 203 ALA A O 1
ATOM 1584 N N . CYS A 1 204 ? -18.753 4.011 21.613 1.00 56.47 204 CYS A N 1
ATOM 1585 C CA . CYS A 1 204 ? -17.829 3.783 22.716 1.00 56.47 204 CYS A CA 1
ATOM 1586 C C . CYS A 1 204 ? -17.047 5.068 22.996 1.00 56.47 204 CYS A C 1
ATOM 1588 O O . CYS A 1 204 ? -15.852 5.175 22.708 1.00 56.47 204 CYS A O 1
ATOM 1590 N N . LEU A 1 205 ? -17.751 6.073 23.519 1.00 66.12 205 LEU A N 1
ATOM 1591 C CA . LEU A 1 205 ? -17.114 7.235 24.132 1.00 66.12 205 LEU A CA 1
ATOM 1592 C C . LEU A 1 205 ? -16.124 6.737 25.197 1.00 66.12 205 LEU A C 1
ATOM 1594 O O . LEU A 1 205 ? -16.491 5.964 26.079 1.00 66.12 205 LEU A O 1
ATOM 1598 N N . GLY A 1 206 ? -14.859 7.149 25.090 1.00 72.44 206 GLY A N 1
ATOM 1599 C CA . GLY A 1 206 ? -13.799 6.764 26.028 1.00 72.44 206 GLY A CA 1
ATOM 1600 C C . GLY A 1 206 ? -13.054 5.463 25.704 1.00 72.44 206 GLY A C 1
ATOM 1601 O O . GLY A 1 206 ? -12.190 5.070 26.487 1.00 72.44 206 GLY A O 1
ATOM 1602 N N . CYS A 1 207 ? -13.346 4.803 24.577 1.00 83.56 207 CYS A N 1
ATOM 1603 C CA . CYS A 1 207 ? -12.480 3.742 24.062 1.00 83.56 207 CYS A CA 1
ATOM 1604 C C . CYS A 1 207 ? -11.057 4.276 23.800 1.00 83.56 207 CYS A C 1
ATOM 1606 O O . CYS A 1 207 ? -10.883 5.429 23.408 1.00 83.56 207 CYS A O 1
ATOM 1608 N N . ARG A 1 208 ? -10.040 3.430 23.990 1.00 88.44 208 ARG A N 1
ATOM 1609 C CA . ARG A 1 208 ? -8.634 3.773 23.722 1.00 88.44 208 ARG A CA 1
ATOM 1610 C C . ARG A 1 208 ? -7.966 2.712 22.871 1.00 88.44 208 ARG A C 1
ATOM 1612 O O . ARG A 1 208 ? -8.261 1.530 23.025 1.00 88.44 208 ARG A O 1
ATOM 1619 N N . SER A 1 209 ? -7.033 3.130 22.037 1.00 90.38 209 SER A N 1
ATOM 1620 C CA . SER A 1 209 ? -6.246 2.265 21.179 1.00 90.38 209 SER A CA 1
ATOM 1621 C C . SER A 1 209 ? -4.786 2.251 21.625 1.00 90.38 209 SER A C 1
ATOM 1623 O O . SER A 1 209 ? -4.229 3.264 22.054 1.00 90.38 209 SER A O 1
ATOM 1625 N N . ALA A 1 210 ? -4.146 1.094 21.505 1.00 91.75 210 ALA A N 1
ATOM 1626 C CA . ALA A 1 210 ? -2.720 0.915 21.720 1.00 91.75 210 ALA A CA 1
ATOM 1627 C C . ALA A 1 210 ? -2.081 0.314 20.468 1.00 91.75 210 ALA A C 1
ATOM 1629 O O . ALA A 1 210 ? -2.657 -0.549 19.807 1.00 91.75 210 ALA A O 1
ATOM 1630 N N . LEU A 1 211 ? -0.875 0.781 20.153 1.00 94.38 211 LEU A N 1
ATOM 1631 C CA . LEU A 1 211 ? -0.088 0.248 19.048 1.00 94.38 211 LEU A CA 1
ATOM 1632 C C . LEU A 1 211 ? 0.807 -0.879 19.547 1.00 94.38 211 LEU A C 1
ATOM 1634 O O . LEU A 1 211 ? 1.535 -0.704 20.526 1.00 94.38 211 LEU A O 1
ATOM 1638 N N . GLY A 1 212 ? 0.787 -1.996 18.828 1.00 94.69 212 GLY A N 1
ATOM 1639 C CA . GLY A 1 212 ? 1.813 -3.022 18.934 1.00 94.69 212 GLY A CA 1
ATOM 1640 C C . GLY A 1 212 ? 3.174 -2.553 18.389 1.00 94.69 212 GLY A C 1
ATOM 1641 O O . GLY A 1 212 ? 3.384 -1.370 18.090 1.00 94.69 212 GLY A O 1
ATOM 1642 N N . PRO A 1 213 ? 4.139 -3.478 18.249 1.00 95.94 213 PRO A N 1
ATOM 1643 C CA . PRO A 1 213 ? 5.422 -3.182 17.625 1.00 95.94 213 PRO A CA 1
ATOM 1644 C C . PRO A 1 213 ? 5.250 -2.699 16.178 1.00 95.94 213 PRO A C 1
ATOM 1646 O O . PRO A 1 213 ? 4.668 -3.393 15.346 1.00 95.94 213 PRO A O 1
ATOM 1649 N N . VAL A 1 214 ? 5.815 -1.530 15.868 1.00 96.81 214 VAL A N 1
ATOM 1650 C CA . VAL A 1 214 ? 5.771 -0.937 14.525 1.00 96.81 214 VAL A CA 1
ATOM 1651 C C . VAL A 1 214 ? 6.943 -1.452 13.688 1.00 96.81 214 VAL A C 1
ATOM 1653 O O . VAL A 1 214 ? 8.103 -1.313 14.077 1.00 96.81 214 VAL A O 1
ATOM 1656 N N . ARG A 1 215 ? 6.646 -2.019 12.518 1.00 96.81 215 ARG A N 1
ATOM 1657 C CA . ARG A 1 215 ? 7.622 -2.516 11.539 1.00 96.81 215 ARG A CA 1
ATOM 1658 C C . ARG A 1 215 ? 7.574 -1.666 10.275 1.00 96.81 215 ARG A C 1
ATOM 1660 O O . ARG A 1 215 ? 6.503 -1.381 9.750 1.00 96.81 215 ARG A O 1
ATOM 1667 N N . VAL A 1 216 ? 8.736 -1.294 9.749 1.00 97.06 216 VAL A N 1
ATOM 1668 C CA . VAL A 1 216 ? 8.835 -0.570 8.473 1.00 97.06 216 VAL A CA 1
ATOM 1669 C C . VAL A 1 216 ? 8.864 -1.572 7.320 1.00 97.06 216 VAL A C 1
ATOM 1671 O O . VAL A 1 216 ? 9.640 -2.527 7.356 1.00 97.06 216 VAL A O 1
ATOM 1674 N N . ARG A 1 217 ? 8.017 -1.364 6.306 1.00 95.81 217 ARG A N 1
ATOM 1675 C CA . ARG A 1 217 ? 7.896 -2.234 5.120 1.00 95.81 217 ARG A CA 1
ATOM 1676 C C . ARG A 1 217 ? 8.394 -1.590 3.832 1.00 95.81 217 ARG A C 1
ATOM 1678 O O . ARG A 1 217 ? 8.931 -2.286 2.982 1.00 95.81 217 ARG A O 1
ATOM 1685 N N . GLU A 1 218 ? 8.246 -0.277 3.719 1.00 94.31 218 GLU A N 1
ATOM 1686 C CA . GLU A 1 218 ? 8.843 0.540 2.663 1.00 94.31 218 GLU A CA 1
ATOM 1687 C C . GLU A 1 218 ? 9.264 1.874 3.276 1.00 94.31 218 GLU A C 1
ATOM 1689 O O . GLU A 1 218 ? 8.570 2.389 4.160 1.00 94.31 218 GLU A O 1
ATOM 1694 N N . ARG A 1 219 ? 10.354 2.471 2.788 1.00 94.44 219 ARG A N 1
ATOM 1695 C CA . ARG A 1 219 ? 10.764 3.813 3.224 1.00 94.44 219 ARG A CA 1
ATOM 1696 C C . ARG A 1 219 ? 11.562 4.574 2.169 1.00 94.44 219 ARG A C 1
ATOM 1698 O O . ARG A 1 219 ? 12.418 4.025 1.476 1.00 94.44 219 ARG A O 1
ATOM 1705 N N . SER A 1 220 ? 11.266 5.863 2.086 1.00 93.50 220 SER A N 1
ATOM 1706 C CA . SER A 1 220 ? 12.003 6.884 1.352 1.00 93.50 220 SER A CA 1
ATOM 1707 C C . SER A 1 220 ? 11.974 8.192 2.145 1.00 93.50 220 SER A C 1
ATOM 1709 O O . SER A 1 220 ? 11.249 8.317 3.133 1.00 93.50 220 SER A O 1
ATOM 1711 N N . ALA A 1 221 ? 12.675 9.218 1.660 1.00 92.69 221 ALA A N 1
ATOM 1712 C CA . ALA A 1 221 ? 12.663 10.551 2.267 1.00 92.69 221 ALA A CA 1
ATOM 1713 C C . ALA A 1 221 ? 11.266 11.205 2.372 1.00 92.69 221 ALA A C 1
ATOM 1715 O O . ALA A 1 221 ? 11.110 12.209 3.058 1.00 92.69 221 ALA A O 1
ATOM 1716 N N . HIS A 1 222 ? 10.252 10.687 1.669 1.00 94.19 222 HIS A N 1
ATOM 1717 C CA . HIS A 1 222 ? 8.931 11.318 1.571 1.00 94.19 222 HIS A CA 1
ATOM 1718 C C . HIS A 1 222 ? 7.750 10.348 1.716 1.00 94.19 222 HIS A C 1
ATOM 1720 O O . HIS A 1 222 ? 6.597 10.755 1.565 1.00 94.19 222 HIS A O 1
ATOM 1726 N N . LYS A 1 223 ? 7.997 9.062 1.966 1.00 96.38 223 LYS A N 1
ATOM 1727 C CA . LYS A 1 223 ? 6.952 8.059 2.183 1.00 96.38 223 LYS A CA 1
ATOM 1728 C C . LYS A 1 223 ? 7.494 6.947 3.065 1.00 96.38 223 LYS A C 1
ATOM 1730 O O . LYS A 1 223 ? 8.582 6.443 2.810 1.00 96.38 223 LYS A O 1
ATOM 1735 N N . VAL A 1 224 ? 6.699 6.518 4.037 1.00 98.06 224 VAL A N 1
ATOM 1736 C CA . VAL A 1 224 ? 6.990 5.346 4.862 1.00 98.06 224 VAL A CA 1
ATOM 1737 C C . VAL A 1 224 ? 5.735 4.491 4.970 1.00 98.06 224 VAL A C 1
ATOM 1739 O O . VAL A 1 224 ? 4.658 4.999 5.288 1.00 98.06 224 VAL A O 1
ATOM 1742 N N . THR A 1 225 ? 5.883 3.194 4.715 1.00 98.25 225 THR A N 1
ATOM 1743 C CA . THR A 1 225 ? 4.846 2.190 4.960 1.00 98.25 225 THR A CA 1
ATOM 1744 C C . THR A 1 225 ? 5.162 1.468 6.263 1.00 98.25 225 THR A C 1
ATOM 1746 O O . THR A 1 225 ? 6.215 0.841 6.400 1.00 98.25 225 THR A O 1
ATOM 1749 N N . LEU A 1 226 ? 4.244 1.567 7.215 1.00 98.25 226 LEU A N 1
ATOM 1750 C CA . LEU A 1 226 ? 4.324 0.998 8.550 1.00 98.25 226 LEU A CA 1
ATOM 1751 C C . LEU A 1 226 ? 3.315 -0.139 8.678 1.00 98.25 226 LEU A C 1
ATOM 1753 O O . LEU A 1 226 ? 2.173 -0.024 8.244 1.00 98.25 226 LEU A O 1
ATOM 1757 N N . GLU A 1 227 ? 3.729 -1.219 9.311 1.00 96.81 227 GLU A N 1
ATOM 1758 C CA . GLU A 1 227 ? 2.871 -2.319 9.721 1.00 96.81 227 GLU A CA 1
ATOM 1759 C C . GLU A 1 227 ? 2.887 -2.402 11.248 1.00 96.81 227 GLU A C 1
ATOM 1761 O O . GLU A 1 227 ? 3.931 -2.239 11.881 1.00 96.81 227 GLU A O 1
ATOM 1766 N N . THR A 1 228 ? 1.724 -2.627 11.842 1.00 95.12 228 THR A N 1
ATOM 1767 C CA . THR A 1 228 ? 1.536 -2.737 13.290 1.00 95.12 228 THR A CA 1
ATOM 1768 C C . THR A 1 228 ? 0.270 -3.535 13.579 1.00 95.12 228 THR A C 1
ATOM 1770 O O . THR A 1 228 ? -0.503 -3.834 12.676 1.00 95.12 228 THR A O 1
ATOM 1773 N N . GLU A 1 229 ? 0.019 -3.819 14.847 1.00 92.50 229 GLU A N 1
ATOM 1774 C CA . GLU A 1 229 ? -1.312 -4.163 15.346 1.00 92.50 229 GLU A CA 1
ATOM 1775 C C . GLU A 1 229 ? -1.897 -2.953 16.079 1.00 92.50 229 GLU A C 1
ATOM 1777 O O . GLU A 1 229 ? -1.146 -2.163 16.668 1.00 92.50 229 GLU A O 1
ATOM 1782 N N . ILE A 1 230 ? -3.216 -2.787 16.012 1.00 90.88 230 ILE A N 1
ATOM 1783 C CA . ILE A 1 230 ? -3.960 -1.769 16.755 1.00 90.88 230 ILE A CA 1
ATOM 1784 C C . ILE A 1 230 ? -4.944 -2.493 17.669 1.00 90.88 230 ILE A C 1
ATOM 1786 O O . ILE A 1 230 ? -5.957 -3.024 17.216 1.00 90.88 230 ILE A O 1
ATOM 1790 N N . ALA A 1 231 ? -4.629 -2.514 18.961 1.00 90.44 231 ALA A N 1
ATOM 1791 C CA . ALA A 1 231 ? -5.498 -3.054 19.994 1.00 90.44 231 ALA A CA 1
ATOM 1792 C C . ALA A 1 231 ? -6.464 -1.970 20.468 1.00 90.44 231 ALA A C 1
ATOM 1794 O O . ALA A 1 231 ? -6.021 -0.888 20.847 1.00 90.44 231 ALA A O 1
ATOM 1795 N N . ARG A 1 232 ? -7.766 -2.251 20.476 1.00 87.44 232 ARG A N 1
ATOM 1796 C CA . ARG A 1 232 ? -8.806 -1.333 20.950 1.00 87.44 232 ARG A CA 1
ATOM 1797 C C . ARG A 1 232 ? -9.377 -1.826 22.272 1.00 87.44 232 ARG A C 1
ATOM 1799 O O . ARG A 1 232 ? -9.758 -2.985 22.382 1.00 87.44 232 ARG A O 1
ATOM 1806 N N . TYR A 1 233 ? -9.499 -0.935 23.246 1.00 88.12 233 TYR A N 1
ATOM 1807 C CA . TYR A 1 233 ? -9.983 -1.222 24.593 1.00 88.12 233 TYR A CA 1
ATOM 1808 C C . TYR A 1 233 ? -11.222 -0.393 24.927 1.00 88.12 233 TYR A C 1
ATOM 1810 O O . TYR A 1 233 ? -11.315 0.783 24.564 1.00 88.12 233 TYR A O 1
ATOM 1818 N N . ALA A 1 234 ? -12.155 -0.997 25.658 1.00 87.75 234 ALA A N 1
ATOM 1819 C CA . ALA A 1 234 ? -13.290 -0.314 26.268 1.00 87.75 234 ALA A CA 1
ATOM 1820 C C . ALA A 1 234 ? -12.826 0.639 27.394 1.00 87.75 234 ALA A C 1
ATOM 1822 O O . ALA A 1 234 ? -11.733 0.448 27.931 1.00 87.75 234 ALA A O 1
ATOM 1823 N N . PRO A 1 235 ? -13.655 1.608 27.838 1.00 85.62 235 PRO A N 1
ATOM 1824 C CA . PRO A 1 235 ? -13.317 2.509 28.945 1.00 85.62 235 PRO A CA 1
ATOM 1825 C C . PRO A 1 235 ? -12.913 1.782 30.237 1.00 85.62 235 PRO A C 1
ATOM 1827 O O . PRO A 1 235 ? -12.087 2.283 30.991 1.00 85.62 235 PRO A O 1
ATOM 1830 N N . GLY A 1 236 ? -13.462 0.583 30.470 1.00 87.25 236 GLY A N 1
ATOM 1831 C CA . GLY A 1 236 ? -13.115 -0.287 31.600 1.00 87.25 236 GLY A CA 1
ATOM 1832 C C . GLY A 1 236 ? -11.857 -1.147 31.407 1.00 87.25 236 GLY A C 1
ATOM 1833 O O . GLY A 1 236 ? -11.589 -2.001 32.242 1.00 87.25 236 GLY A O 1
ATOM 1834 N N . GLY A 1 237 ? -11.109 -0.978 30.310 1.00 88.88 237 GLY A N 1
ATOM 1835 C CA . GLY A 1 237 ? -9.857 -1.698 30.039 1.00 88.88 237 GLY A CA 1
ATOM 1836 C C . GLY A 1 237 ? -10.007 -3.070 29.369 1.00 88.88 237 GLY A C 1
ATOM 1837 O O . GLY A 1 237 ? -9.003 -3.709 29.069 1.00 88.88 237 GLY A O 1
ATOM 1838 N N . ALA A 1 238 ? -11.231 -3.529 29.094 1.00 89.31 238 ALA A N 1
ATOM 1839 C CA . ALA A 1 238 ? -11.461 -4.778 28.367 1.00 89.31 238 ALA A CA 1
ATOM 1840 C C . ALA A 1 238 ? -11.043 -4.653 26.890 1.00 89.31 238 ALA A C 1
ATOM 1842 O O . ALA A 1 238 ? -11.390 -3.668 26.236 1.00 89.31 238 ALA A O 1
ATOM 1843 N N . LEU A 1 239 ? -10.324 -5.649 26.362 1.00 87.75 239 LEU A N 1
ATOM 1844 C CA . LEU A 1 239 ? -9.929 -5.710 24.950 1.00 87.75 239 LEU A CA 1
ATOM 1845 C C . LEU A 1 239 ? -11.158 -5.972 24.063 1.00 87.75 239 LEU A C 1
ATOM 1847 O O . LEU A 1 239 ? -11.898 -6.925 24.291 1.00 87.75 239 LEU A O 1
ATOM 1851 N N . ILE A 1 240 ? -11.355 -5.129 23.051 1.00 84.81 240 ILE A N 1
ATOM 1852 C CA . ILE A 1 240 ? -12.447 -5.209 22.069 1.00 84.81 240 ILE A CA 1
ATOM 1853 C C . ILE A 1 240 ? -11.971 -5.922 20.802 1.00 84.81 240 ILE A C 1
ATOM 1855 O O . ILE A 1 240 ? -12.626 -6.848 20.330 1.00 84.81 240 ILE A O 1
ATOM 1859 N N . SER A 1 241 ? -10.843 -5.475 20.249 1.00 84.06 241 SER A N 1
ATOM 1860 C CA . SER A 1 241 ? -10.223 -6.053 19.055 1.00 84.06 241 SER A CA 1
ATOM 1861 C C . SER A 1 241 ? -8.716 -5.824 19.074 1.00 84.06 241 SER A C 1
ATOM 1863 O O . SER A 1 241 ? -8.222 -4.947 19.787 1.00 84.06 241 SER A O 1
ATOM 1865 N N . CYS A 1 242 ? -7.983 -6.618 18.300 1.00 86.81 242 CYS A N 1
ATOM 1866 C CA . CYS A 1 242 ? -6.577 -6.386 18.001 1.00 86.81 242 CYS A CA 1
ATOM 1867 C C . CYS A 1 242 ? -6.366 -6.665 16.518 1.00 86.81 242 CYS A C 1
ATOM 1869 O O . CYS A 1 242 ? -6.257 -7.817 16.102 1.00 86.81 242 CYS A O 1
ATOM 1871 N N . ASP A 1 243 ? -6.386 -5.601 15.722 1.00 86.06 243 ASP A N 1
ATOM 1872 C CA . ASP A 1 243 ? -6.431 -5.710 14.272 1.00 86.06 243 ASP A CA 1
ATOM 1873 C C . ASP A 1 243 ? -5.048 -5.426 13.680 1.00 86.06 243 ASP A C 1
ATOM 1875 O O . ASP A 1 243 ? -4.460 -4.371 13.961 1.00 86.06 243 ASP A O 1
ATOM 1879 N N . PRO A 1 244 ? -4.514 -6.314 12.825 1.00 90.75 244 PRO A N 1
ATOM 1880 C CA . PRO A 1 244 ? -3.358 -5.974 12.021 1.00 90.75 244 PRO A CA 1
ATOM 1881 C C . PRO A 1 244 ? -3.678 -4.781 11.120 1.00 90.75 244 PRO A C 1
ATOM 1883 O O . PRO A 1 244 ? -4.751 -4.690 10.513 1.00 90.75 244 PRO A O 1
ATOM 1886 N N . ALA A 1 245 ? -2.724 -3.868 11.015 1.00 91.94 245 ALA A N 1
ATOM 1887 C CA . ALA A 1 245 ? -2.870 -2.624 10.292 1.00 91.94 245 ALA A CA 1
ATOM 1888 C C . ALA A 1 245 ? -1.641 -2.335 9.435 1.00 91.94 245 ALA A C 1
ATOM 1890 O O . ALA A 1 245 ? -0.494 -2.513 9.851 1.00 91.94 245 ALA A O 1
ATOM 1891 N N . LEU A 1 246 ? -1.902 -1.808 8.244 1.00 96.62 246 LEU A N 1
ATOM 1892 C CA . LEU A 1 246 ? -0.897 -1.224 7.373 1.00 96.62 246 LEU A CA 1
ATOM 1893 C C . LEU A 1 246 ? -1.222 0.250 7.157 1.00 96.62 246 LEU A C 1
ATOM 1895 O O . LEU A 1 246 ? -2.331 0.607 6.760 1.00 96.62 246 LEU A O 1
ATOM 1899 N N . VAL A 1 247 ? -0.246 1.110 7.425 1.00 98.19 247 VAL A N 1
ATOM 1900 C CA . VAL A 1 247 ? -0.393 2.563 7.401 1.00 98.19 247 VAL A CA 1
ATOM 1901 C C . VAL A 1 247 ? 0.679 3.159 6.508 1.00 98.19 247 VAL A C 1
ATOM 1903 O O . VAL A 1 247 ? 1.865 2.932 6.726 1.00 98.19 247 VAL A O 1
ATOM 1906 N N . ILE A 1 248 ? 0.280 3.949 5.514 1.00 98.50 248 ILE A N 1
ATOM 1907 C CA . ILE A 1 248 ? 1.222 4.696 4.677 1.00 98.50 248 ILE A CA 1
ATOM 1908 C C . ILE A 1 248 ? 1.158 6.162 5.070 1.00 98.50 248 ILE A C 1
ATOM 1910 O O . ILE A 1 248 ? 0.115 6.814 4.944 1.00 98.50 248 ILE A O 1
ATOM 1914 N N . VAL A 1 249 ? 2.295 6.675 5.527 1.00 98.62 249 VAL A N 1
ATOM 1915 C CA . VAL A 1 249 ? 2.495 8.078 5.880 1.00 98.62 249 VAL A CA 1
ATOM 1916 C C . VAL A 1 249 ? 3.334 8.721 4.787 1.00 98.62 249 VAL A C 1
ATOM 1918 O O . VAL A 1 249 ? 4.380 8.195 4.402 1.00 98.62 249 VAL A O 1
ATOM 1921 N N . THR A 1 250 ? 2.878 9.854 4.265 1.00 98.31 250 THR A N 1
ATOM 1922 C CA . THR A 1 250 ? 3.571 10.580 3.197 1.00 98.31 250 THR A CA 1
ATOM 1923 C C . THR A 1 250 ? 3.941 11.984 3.638 1.00 98.31 250 THR A C 1
ATOM 1925 O O . THR A 1 250 ? 3.293 12.565 4.506 1.00 98.31 250 THR A O 1
ATOM 1928 N N . HIS A 1 251 ? 4.980 12.535 3.017 1.00 97.12 251 HIS A N 1
ATOM 1929 C CA . HIS A 1 251 ? 5.348 13.937 3.112 1.00 97.12 251 HIS A CA 1
ATOM 1930 C C . HIS A 1 251 ? 4.826 14.680 1.878 1.00 97.12 251 HIS A C 1
ATOM 1932 O O . HIS A 1 251 ? 5.301 14.469 0.760 1.00 97.12 251 HIS A O 1
ATOM 1938 N N . LEU A 1 252 ? 3.833 15.547 2.068 1.00 94.88 252 LEU A N 1
ATOM 1939 C CA . LEU A 1 252 ? 3.213 16.348 1.015 1.00 94.88 252 LEU A CA 1
ATOM 1940 C C . LEU A 1 252 ? 3.033 17.771 1.523 1.00 94.88 252 LEU A C 1
ATOM 1942 O O . LEU A 1 252 ? 2.659 17.982 2.671 1.00 94.88 252 LEU A O 1
ATOM 1946 N N . GLN A 1 253 ? 3.273 18.752 0.651 1.00 91.56 253 GLN A N 1
ATOM 1947 C CA . GLN A 1 253 ? 3.042 20.169 0.963 1.00 91.56 253 GLN A CA 1
ATOM 1948 C C . GLN A 1 253 ? 3.741 20.624 2.264 1.00 91.56 253 GLN A C 1
ATOM 1950 O O . GLN A 1 253 ? 3.185 21.401 3.032 1.00 91.56 253 GLN A O 1
ATOM 1955 N N . GLY A 1 254 ? 4.955 20.116 2.516 1.00 94.62 254 GLY A N 1
ATOM 1956 C CA . GLY A 1 254 ? 5.777 20.504 3.668 1.00 94.62 254 GLY A CA 1
ATOM 1957 C C . GLY A 1 254 ? 5.371 19.884 5.008 1.00 94.62 254 GLY A C 1
ATOM 1958 O O . GLY A 1 254 ? 5.844 20.344 6.043 1.00 94.62 254 GLY A O 1
ATOM 1959 N N . ARG A 1 255 ? 4.493 18.872 5.022 1.00 96.44 255 ARG A N 1
ATOM 1960 C CA . ARG A 1 255 ? 4.116 18.162 6.250 1.00 96.44 255 ARG A CA 1
ATOM 1961 C C . ARG A 1 255 ? 3.992 16.661 6.039 1.00 96.44 255 ARG A C 1
ATOM 1963 O O . ARG A 1 255 ? 3.721 16.193 4.934 1.00 96.44 255 ARG A O 1
ATOM 1970 N N . TRP A 1 256 ? 4.157 15.919 7.127 1.00 98.25 256 TRP A N 1
ATOM 1971 C CA . TRP A 1 256 ? 3.852 14.495 7.186 1.00 98.25 256 TRP A CA 1
ATOM 1972 C C . TRP A 1 256 ? 2.388 14.270 7.569 1.00 98.25 256 TRP A C 1
ATOM 1974 O O . TRP A 1 256 ? 1.831 14.994 8.398 1.00 98.25 256 TRP A O 1
ATOM 1984 N N . GLY A 1 257 ? 1.770 13.251 6.980 1.00 98.12 257 GLY A N 1
ATOM 1985 C CA . GLY A 1 257 ? 0.395 12.874 7.277 1.00 98.12 257 GLY A CA 1
ATOM 1986 C C . GLY A 1 257 ? 0.079 11.457 6.820 1.00 98.12 257 GLY A C 1
ATOM 1987 O O . GLY A 1 257 ? 0.648 10.959 5.846 1.00 98.12 257 GLY A O 1
ATOM 1988 N N . VAL A 1 258 ? -0.838 10.799 7.526 1.00 98.00 258 VAL A N 1
ATOM 1989 C CA . VAL A 1 258 ? -1.362 9.493 7.123 1.00 98.00 258 VAL A CA 1
ATOM 1990 C C . VAL A 1 258 ? -2.177 9.665 5.846 1.00 98.00 258 VAL A C 1
ATOM 1992 O O . VAL A 1 258 ? -3.053 10.525 5.770 1.00 98.00 258 VAL A O 1
ATOM 1995 N N . GLN A 1 259 ? -1.895 8.857 4.831 1.00 97.56 259 GLN A N 1
ATOM 1996 C CA . GLN A 1 259 ? -2.599 8.922 3.551 1.00 97.56 259 GLN A CA 1
ATOM 1997 C C . GLN A 1 259 ? -3.328 7.627 3.204 1.00 97.56 259 GLN A C 1
ATOM 1999 O O . GLN A 1 259 ? -4.345 7.670 2.512 1.00 97.56 259 GLN A O 1
ATOM 2004 N N . VAL A 1 260 ? -2.829 6.489 3.689 1.00 97.94 260 VAL A N 1
ATOM 2005 C CA . VAL A 1 260 ? -3.475 5.185 3.520 1.00 97.94 260 VAL A CA 1
ATOM 2006 C C . VAL A 1 260 ? -3.547 4.483 4.867 1.00 97.94 260 VAL A C 1
ATOM 2008 O O . VAL A 1 260 ? -2.548 4.433 5.584 1.00 97.94 260 VAL A O 1
ATOM 2011 N N . TYR A 1 261 ? -4.704 3.913 5.174 1.00 95.81 261 TYR A N 1
ATOM 2012 C CA . TYR A 1 261 ? -4.926 3.028 6.309 1.00 95.81 261 TYR A CA 1
ATOM 2013 C C . TYR A 1 261 ? -5.631 1.757 5.826 1.00 95.81 261 TYR A C 1
ATOM 2015 O O . TYR A 1 261 ? -6.666 1.831 5.174 1.00 95.81 261 TYR A O 1
ATOM 2023 N N . SER A 1 262 ? -5.073 0.585 6.107 1.00 94.94 262 SER A N 1
ATOM 2024 C CA . SER A 1 262 ? -5.720 -0.700 5.842 1.00 94.94 262 SER A CA 1
ATOM 2025 C C . SER A 1 262 ? -5.762 -1.504 7.126 1.00 94.94 262 SER A C 1
ATOM 2027 O O . SER A 1 262 ? -4.709 -1.774 7.701 1.00 94.94 262 SER A O 1
ATOM 2029 N N . SER A 1 263 ? -6.956 -1.911 7.542 1.00 88.94 263 SER A N 1
ATOM 2030 C CA . SER A 1 263 ? -7.190 -2.772 8.703 1.00 88.94 263 SER A CA 1
ATOM 2031 C C . SER A 1 263 ? -7.988 -3.998 8.312 1.00 88.94 263 SER A C 1
ATOM 2033 O O . SER A 1 263 ? -8.817 -3.954 7.401 1.00 88.94 263 SER A O 1
ATOM 2035 N N . PHE A 1 264 ? -7.753 -5.110 8.989 1.00 85.25 264 PHE A N 1
ATOM 2036 C CA . PHE A 1 264 ? -8.603 -6.283 8.836 1.00 85.25 264 PHE A CA 1
ATOM 2037 C C . PHE A 1 264 ? -9.867 -6.133 9.678 1.00 85.25 264 PHE A C 1
ATOM 2039 O O . PHE A 1 264 ? -9.854 -5.471 10.710 1.00 85.25 264 PHE A O 1
ATOM 2046 N N . LEU A 1 265 ? -10.959 -6.738 9.217 1.00 67.31 265 LEU A N 1
ATOM 2047 C CA . LEU A 1 265 ? -12.129 -6.947 10.053 1.00 67.31 265 LEU A CA 1
ATOM 2048 C C . LEU A 1 265 ? -11.891 -8.252 10.806 1.00 67.31 265 LEU A C 1
ATOM 2050 O O . LEU A 1 265 ? -12.236 -9.315 10.293 1.00 67.31 265 LEU A O 1
ATOM 2054 N N . THR A 1 266 ? -11.284 -8.203 11.993 1.00 57.12 266 THR A N 1
ATOM 2055 C CA . THR A 1 266 ? -11.423 -9.355 12.885 1.00 57.12 266 THR A CA 1
ATOM 2056 C C . THR A 1 266 ? -12.830 -9.293 13.474 1.00 57.12 266 THR A C 1
ATOM 2058 O O . THR A 1 266 ? -13.203 -8.359 14.187 1.00 57.12 266 THR A O 1
ATOM 2061 N N . SER A 1 267 ? -13.687 -10.248 13.102 1.00 42.31 267 SER A N 1
ATOM 2062 C CA . SER A 1 267 ? -14.893 -10.502 13.881 1.00 42.31 267 SER A CA 1
ATOM 2063 C C . SER A 1 267 ? -14.444 -10.793 15.304 1.00 42.31 267 SER A C 1
ATOM 2065 O O . SER A 1 267 ? -13.575 -11.633 15.526 1.00 42.31 267 SER A O 1
ATOM 2067 N N . SER A 1 268 ? -15.001 -10.039 16.246 1.00 36.53 268 SER A N 1
ATOM 2068 C CA . SER A 1 268 ? -14.814 -10.199 17.681 1.00 36.53 268 SER A CA 1
ATOM 2069 C C . SER A 1 268 ? -14.750 -11.681 18.033 1.00 36.53 268 SER A C 1
ATOM 2071 O O . SER A 1 268 ? -15.716 -12.382 17.752 1.00 36.53 268 SER A O 1
ATOM 2073 N N . PHE A 1 269 ? -13.625 -12.122 18.602 1.00 36.50 269 PHE A N 1
ATOM 2074 C CA . PHE A 1 269 ? -13.454 -13.404 19.287 1.00 36.50 269 PHE A CA 1
ATOM 2075 C C . PHE A 1 269 ? -14.356 -14.531 18.759 1.00 36.50 269 PHE A C 1
ATOM 2077 O O . PHE A 1 269 ? -15.397 -14.831 19.348 1.00 36.50 269 PHE A O 1
ATOM 2084 N N . GLU A 1 270 ? -13.940 -15.209 17.689 1.00 29.75 270 GLU A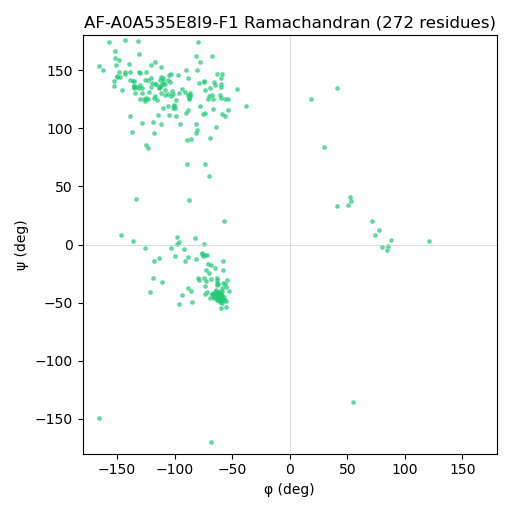 N 1
ATOM 2085 C CA . GLU A 1 270 ? -14.385 -16.590 17.516 1.00 29.75 270 GLU A CA 1
ATOM 2086 C C . GLU A 1 270 ? -13.808 -17.398 18.685 1.00 29.75 270 GLU A C 1
ATOM 2088 O O . GLU A 1 270 ? -12.610 -17.640 18.760 1.00 29.75 270 GLU A O 1
ATOM 2093 N N . ASN A 1 271 ? -14.692 -17.647 19.655 1.00 30.23 271 ASN A N 1
ATOM 2094 C CA . ASN A 1 271 ? -14.638 -18.554 20.798 1.00 30.23 271 ASN A CA 1
ATOM 2095 C C . ASN A 1 271 ? -13.272 -19.085 21.244 1.00 30.23 271 ASN A C 1
ATOM 2097 O O . ASN A 1 271 ? -12.566 -19.789 20.530 1.00 30.23 271 ASN A O 1
ATOM 2101 N N . GLY A 1 272 ? -12.998 -18.849 22.528 1.00 34.97 272 GLY A N 1
ATOM 2102 C CA . GLY A 1 272 ? -11.792 -19.286 23.204 1.00 34.97 272 GLY A CA 1
ATOM 2103 C C . GLY A 1 272 ? -11.399 -20.734 22.932 1.00 34.97 272 GLY A C 1
ATOM 2104 O O . GLY A 1 272 ? -12.181 -21.666 23.108 1.00 34.97 272 GLY A O 1
ATOM 2105 N N . GLN A 1 273 ? -10.117 -20.906 22.650 1.00 26.16 273 GLN A N 1
ATOM 2106 C CA . GLN A 1 273 ? -9.374 -22.025 23.189 1.00 26.16 273 GLN A CA 1
ATOM 2107 C C . GLN A 1 273 ? -8.185 -21.475 23.969 1.00 26.16 273 GLN A C 1
ATOM 2109 O O . GLN A 1 273 ? -7.519 -20.528 23.553 1.00 26.16 273 GLN A O 1
ATOM 2114 N N . ARG A 1 274 ? -8.078 -22.021 25.178 1.00 33.38 274 ARG A N 1
ATOM 2115 C CA . ARG A 1 274 ? -7.025 -21.810 26.165 1.00 33.38 274 ARG A CA 1
ATOM 2116 C C . ARG A 1 274 ? -5.681 -22.297 25.646 1.00 33.38 274 ARG A C 1
ATOM 2118 O O . ARG A 1 274 ? -5.695 -23.254 24.842 1.00 33.38 274 ARG A O 1
#

Nearest PDB structures (foldseek):
  3d9r-assembly2_D  TM=6.196E-01  e=1.584E-05  Pectobacterium atrosepticum
  5kvb-assembly1_A  TM=6.986E-01  e=9.062E-05  Novosphingobium barchaimii LL02
  3a76-assembly1_A  TM=6.589E-01  e=1.992E-04  Sphingomonas paucimobilis
  3fgy-assembly1_B  TM=5.496E-01  e=7.655E-05  Paraburkholderia xenovorans LB400
  4j9a-assembly1_A  TM=6.383E-01  e=5.486E-04  Pseudomonas aeruginosa PAO1